Protein AF-0000000074848988 (afdb_homodimer)

pLDDT: mean 80.76, std 18.88, range [20.11, 97.19]

Nearest PDB structures (foldseek):
  1tn3-assembly1_A  TM=9.111E-01  e=1.109E-07  Homo sapiens
  1htn-assembly1_A  TM=7.127E-01  e=1.887E-07  Homo sapiens
  6m5m-assembly1_A  TM=8.009E-01  e=6.524E-04  Saxidomus purpurata
  3vpp-assembly1_A  TM=7.244E-01  e=3.835E-03  Homo sapiens
  3vpp-assembly2_B  TM=8.157E-01  e=9.299E-03  Homo sapiens

Sequence (302 aa):
MTSLNLRLDAFDNTLFYSTVMENRTKYMVSRPFLLNTAIAESLCQLYGGYLVEINDGHEYTVVKRVLEGAKANDDVLVGVTDEFQEGVWRYREHKTQTVTFLLWDNSKPEPDGGAAENCATLGADVGWKLQDRKCYDNTAHVRFMCEVENAMTSLNLRLDAFDNTLFYSTVMENRTKYMVSRPFLLNTAIAESLCQLYGGYLVEINDGHEYTVVKRVLEGAKANDDVLVGVTDEFQEGVWRYREHKTQTVTFLLWDNSKPEPDGGAAENCATLGADVGWKLQDRKCYDNTAHVRFMCEVENA

Secondary structure (DSSP, 8-state):
--SHHHHTTTS-HHHHEEEEEETTEEEEEE------HHHHHHHHHHTT-EE----SHHHHHHHHHHHHHTT--S-EEEEEE-SSSTT--EESSSTTSBP----B-SSS-SS-SGGG--EEEEEGGGTTEEEEEPPP-TT---EEEEEEET-/--SHHHHHHHS-HHHHEEEEEETTEEEEEE------HHHHHHHHHHTT-EE----SHHHHHHHHHHHHHTT--S-EEEEEE-SSSTT--EESSSTTSBP----B-SSS-SS-SGGG--EEEEEGGGTTEEEEEPPP-TT---EEEEEEET-

InterPro domains:
  IPR001304 C-type lectin-like [PF00059] (36-140)
  IPR001304 C-type lectin-like [PS50041] (40-129)
  IPR001304 C-type lectin-like [SM00034] (15-147)
  IPR016186 C-type lectin-like/link domain superfamily [G3DSA:3.10.100.10] (18-149)
  IPR016187 C-type lectin fold [SSF56436] (34-147)

Radius of gyration: 21.22 Å; Cα contacts (8 Å, |Δi|>4): 615; chains: 2; bounding box: 33×60×49 Å

Foldseek 3Di:
DPVVVCLVVLLVLVVFWDWDDDPNDIDTDGDPPQPFPVNLQSVLVSVQWGFDAQQDPVSVVVVLVVCVVVVPQAWAWGQWWCQVPWPFIAGNVRRVDTRDDAFAQPVDDPPDPTNQFTTWTQHNVRSGHIYTGGTGDSVHHHHTDIDHPPD/DPVVVCLVVLLVLVVQWDWDDDPNDIDTDGDPPQPFPVSLQSVLVSVQWGFAAQQDPVSVVVVLVVCVVVVPQAWAWGQWWCQVPWPFIAGNVRRVDTRDDAFAQPVDDPPDPTNQFTTWTQHNVRSGHIYTGGTGDSVHHHHTDIDHPPD

Structure (mmCIF, N/CA/C/O backbone):
data_AF-0000000074848988-model_v1
#
loop_
_entity.id
_entity.type
_entity.pdbx_description
1 polymer 'Uncharacterized protein LOC101853899'
#
loop_
_atom_site.group_PDB
_atom_site.id
_atom_site.type_symbol
_atom_site.label_atom_id
_atom_site.label_alt_id
_atom_site.label_comp_id
_atom_site.label_asym_id
_atom_site.label_entity_id
_atom_site.label_seq_id
_atom_site.pdbx_PDB_ins_code
_atom_site.Cartn_x
_atom_site.Cartn_y
_atom_site.Cartn_z
_atom_site.occupancy
_atom_site.B_iso_or_equiv
_atom_site.auth_seq_id
_atom_site.auth_comp_id
_atom_site.auth_asym_id
_atom_site.auth_atom_id
_atom_site.pdbx_PDB_model_num
ATOM 1 N N . MET A 1 1 ? 9.781 -9.562 24.109 1 20.11 1 MET A N 1
ATOM 2 C CA . MET A 1 1 ? 9.82 -8.117 23.922 1 20.11 1 MET A CA 1
ATOM 3 C C . MET A 1 1 ? 10.609 -7.75 22.672 1 20.11 1 MET A C 1
ATOM 5 O O . MET A 1 1 ? 10.5 -6.633 22.172 1 20.11 1 MET A O 1
ATOM 9 N N . THR A 1 2 ? 11.5 -8.406 22.328 1 22.38 2 THR A N 1
ATOM 10 C CA . THR A 1 2 ? 12.609 -8.25 21.391 1 22.38 2 THR A CA 1
ATOM 11 C C . THR A 1 2 ? 12.141 -8.453 19.953 1 22.38 2 THR A C 1
ATOM 13 O O . THR A 1 2 ? 12.602 -7.77 19.047 1 22.38 2 THR A O 1
ATOM 16 N N . SER A 1 3 ? 11.445 -9.477 19.719 1 22.75 3 SER A N 1
ATOM 17 C CA . SER A 1 3 ? 11.297 -10.031 18.375 1 22.75 3 SER A CA 1
ATOM 18 C C . SER A 1 3 ? 10.32 -9.195 17.547 1 22.75 3 SER A C 1
ATOM 20 O O . SER A 1 3 ? 10.367 -9.227 16.312 1 22.75 3 SER A O 1
ATOM 22 N N . LEU A 1 4 ? 9.289 -8.703 18.156 1 25.7 4 LEU A N 1
ATOM 23 C CA . LEU A 1 4 ? 8.297 -7.891 17.453 1 25.7 4 LEU A CA 1
ATOM 24 C C . LEU A 1 4 ? 8.938 -6.621 16.906 1 25.7 4 LEU A C 1
ATOM 26 O O . LEU A 1 4 ? 8.492 -6.09 15.891 1 25.7 4 LEU A O 1
ATOM 30 N N . ASN A 1 5 ? 9.828 -6.102 17.609 1 29.06 5 ASN A N 1
ATOM 31 C CA . ASN A 1 5 ? 10.703 -4.98 17.281 1 29.06 5 ASN A CA 1
ATOM 32 C C . ASN A 1 5 ? 11.461 -5.234 15.977 1 29.06 5 ASN A C 1
ATOM 34 O O . ASN A 1 5 ? 11.828 -4.289 15.273 1 29.06 5 ASN A O 1
ATOM 38 N N . LEU A 1 6 ? 11.742 -6.379 15.688 1 27.09 6 LEU A N 1
ATOM 39 C CA . LEU A 1 6 ? 12.555 -6.828 14.562 1 27.09 6 LEU A CA 1
ATOM 40 C C . LEU A 1 6 ? 11.773 -6.75 13.258 1 27.09 6 LEU A C 1
ATOM 42 O O . LEU A 1 6 ? 12.32 -6.383 12.219 1 27.09 6 LEU A O 1
ATOM 46 N N . ARG A 1 7 ? 10.469 -7.336 13.32 1 29.91 7 ARG A N 1
ATOM 47 C CA . ARG A 1 7 ? 9.789 -7.625 12.062 1 29.91 7 ARG A CA 1
ATOM 48 C C . ARG A 1 7 ? 9.281 -6.348 11.406 1 29.91 7 ARG A C 1
ATOM 50 O O . ARG A 1 7 ? 9.172 -6.273 10.18 1 29.91 7 ARG A O 1
ATOM 57 N N . LEU A 1 8 ? 8.672 -5.504 12.195 1 31.58 8 LEU A N 1
ATOM 58 C CA . LEU A 1 8 ? 8.531 -4.168 11.633 1 31.58 8 LEU A CA 1
ATOM 59 C C . LEU A 1 8 ? 9.867 -3.645 11.117 1 31.58 8 LEU A C 1
ATOM 61 O O . LEU A 1 8 ? 9.914 -2.914 10.125 1 31.58 8 LEU A O 1
ATOM 65 N N . ASP A 1 9 ? 10.812 -4.059 11.766 1 31.56 9 ASP A N 1
ATOM 66 C CA . ASP A 1 9 ? 12.172 -3.881 11.266 1 31.56 9 ASP A CA 1
ATOM 67 C C . ASP A 1 9 ? 12.352 -4.566 9.906 1 31.56 9 ASP A C 1
ATOM 69 O O . ASP A 1 9 ? 13.117 -4.094 9.062 1 31.56 9 ASP A O 1
ATOM 73 N N . ALA A 1 10 ? 11.758 -5.789 9.922 1 31.16 10 ALA A N 1
ATOM 74 C CA . ALA A 1 10 ? 11.938 -6.527 8.672 1 31.16 10 ALA A CA 1
ATOM 75 C C . ALA A 1 10 ? 11.203 -5.84 7.523 1 31.16 10 ALA A C 1
ATOM 77 O O . ALA A 1 10 ? 11.406 -6.188 6.355 1 31.16 10 ALA A O 1
ATOM 78 N N . PHE A 1 11 ? 9.852 -5.406 7.758 1 33.62 11 PHE A N 1
ATOM 79 C CA . PHE A 1 11 ? 9.484 -4.457 6.711 1 33.62 11 PHE A CA 1
ATOM 80 C C . PHE A 1 11 ? 10.602 -3.441 6.492 1 33.62 11 PHE A C 1
ATOM 82 O O . PHE A 1 11 ? 10.844 -2.582 7.34 1 33.62 11 PHE A O 1
ATOM 89 N N . ASP A 1 12 ? 11.555 -3.934 6.289 1 35.88 12 ASP A N 1
ATOM 90 C CA . ASP A 1 12 ? 12.641 -3.035 5.918 1 35.88 12 ASP A CA 1
ATOM 91 C C . ASP A 1 12 ? 12.109 -1.689 5.438 1 35.88 12 ASP A C 1
ATOM 93 O O . ASP A 1 12 ? 11.438 -1.613 4.406 1 35.88 12 ASP A O 1
ATOM 97 N N . ASN A 1 13 ? 11.648 -0.73 6.465 1 44.22 13 ASN A N 1
ATOM 98 C CA . ASN A 1 13 ? 11.32 0.691 6.492 1 44.22 13 ASN A CA 1
ATOM 99 C C . ASN A 1 13 ? 11.648 1.369 5.164 1 44.22 13 ASN A C 1
ATOM 101 O O . ASN A 1 13 ? 10.938 2.277 4.734 1 44.22 13 ASN A O 1
ATOM 105 N N . THR A 1 14 ? 12.602 0.61 4.617 1 49.59 14 THR A N 1
ATOM 106 C CA . THR A 1 14 ? 13.156 1.305 3.461 1 49.59 14 THR A CA 1
ATOM 107 C C . THR A 1 14 ? 12.273 1.096 2.232 1 49.59 14 THR A C 1
ATOM 109 O O . THR A 1 14 ? 12.25 1.94 1.334 1 49.59 14 THR A O 1
ATOM 112 N N . LEU A 1 15 ? 11.516 -0.05 2.48 1 51.19 15 LEU A N 1
ATOM 113 C CA . LEU A 1 15 ? 10.812 -0.318 1.231 1 51.19 15 LEU A CA 1
ATOM 114 C C . LEU A 1 15 ? 9.547 0.523 1.131 1 51.19 15 LEU A C 1
ATOM 116 O O . LEU A 1 15 ? 9.148 0.935 0.037 1 51.19 15 LEU A O 1
ATOM 120 N N . PHE A 1 16 ? 9.07 0.792 2.295 1 58.69 16 PHE A N 1
ATOM 121 C CA . PHE A 1 16 ? 7.754 1.411 2.203 1 58.69 16 PHE A CA 1
ATOM 122 C C . PHE A 1 16 ? 7.816 2.881 2.598 1 58.69 16 PHE A C 1
ATOM 124 O O . PHE A 1 16 ? 6.914 3.654 2.275 1 58.69 16 PHE A O 1
ATOM 131 N N . TYR A 1 17 ? 8.859 3.066 3.25 1 65.56 17 TYR A N 1
ATOM 132 C CA . TYR A 1 17 ? 8.992 4.461 3.658 1 65.56 17 TYR A CA 1
ATOM 133 C C . TYR A 1 17 ? 10.453 4.855 3.793 1 65.56 17 TYR A C 1
ATOM 135 O O . TYR A 1 17 ? 11.328 3.996 3.936 1 65.56 17 TYR A O 1
ATOM 143 N N . SER A 1 18 ? 10.734 6.035 3.434 1 71.94 18 SER A N 1
ATOM 144 C CA . SER A 1 18 ? 11.992 6.664 3.824 1 71.94 18 SER A CA 1
ATOM 145 C C . SER A 1 18 ? 11.891 7.305 5.203 1 71.94 18 SER A C 1
ATOM 147 O O . SER A 1 18 ? 10.82 7.77 5.598 1 71.94 18 SER A O 1
ATOM 149 N N . THR A 1 19 ? 12.961 7.129 5.941 1 78.69 19 THR A N 1
ATOM 150 C CA . THR A 1 19 ? 12.914 7.656 7.301 1 78.69 19 THR A CA 1
ATOM 151 C C . THR A 1 19 ? 14.109 8.57 7.566 1 78.69 19 THR A C 1
ATOM 153 O O . THR A 1 19 ? 15.172 8.398 6.969 1 78.69 19 THR A O 1
ATOM 156 N N . VAL A 1 20 ? 13.898 9.625 8.328 1 81.81 20 VAL A N 1
ATOM 157 C CA . VAL A 1 20 ? 14.93 10.508 8.859 1 81.81 20 VAL A CA 1
ATOM 158 C C . VAL A 1 20 ? 14.719 10.719 10.352 1 81.81 20 VAL A C 1
ATOM 160 O O . VAL A 1 20 ? 13.578 10.805 10.82 1 81.81 20 VAL A O 1
ATOM 163 N N . MET A 1 21 ? 15.82 10.57 11.055 1 87.69 21 MET A N 1
ATOM 164 C CA . MET A 1 21 ? 15.789 10.891 12.477 1 87.69 21 MET A CA 1
ATOM 165 C C . MET A 1 21 ? 16.25 12.32 12.727 1 87.69 21 MET A C 1
ATOM 167 O O . MET A 1 21 ? 17.312 12.727 12.227 1 87.69 21 MET A O 1
ATOM 171 N N . GLU A 1 22 ? 15.375 13.062 13.398 1 86.75 22 GLU A N 1
ATOM 172 C CA . GLU A 1 22 ? 15.734 14.414 13.82 1 86.75 22 GLU A CA 1
ATOM 173 C C . GLU A 1 22 ? 15.344 14.656 15.273 1 86.75 22 GLU A C 1
ATOM 175 O O . GLU A 1 22 ? 14.156 14.664 15.609 1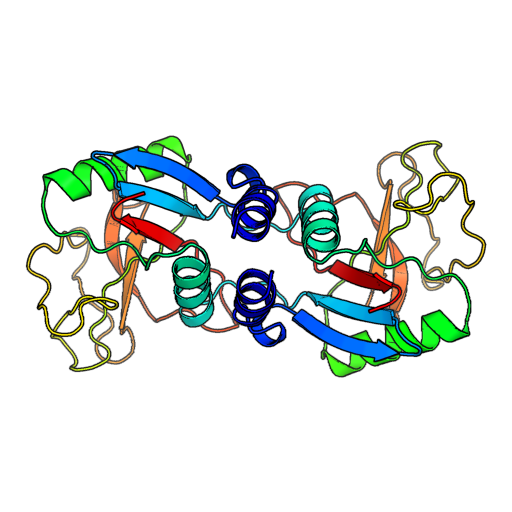 86.75 22 GLU A O 1
ATOM 180 N N . ASN A 1 23 ? 16.312 15 16.172 1 87.94 23 ASN A N 1
ATOM 181 C CA . ASN A 1 23 ? 16.094 15.344 17.562 1 87.94 23 ASN A CA 1
ATOM 182 C C . ASN A 1 23 ? 15.133 14.359 18.234 1 87.94 23 ASN A C 1
ATOM 184 O O . ASN A 1 23 ? 14.125 14.766 18.812 1 87.94 23 ASN A O 1
ATOM 188 N N . ARG A 1 24 ? 15.289 13.047 18.094 1 90.19 24 ARG A N 1
ATOM 189 C CA . ARG A 1 24 ? 14.555 11.953 18.719 1 90.19 24 ARG A CA 1
ATOM 190 C C . ARG A 1 24 ? 13.172 11.797 18.094 1 90.19 24 ARG A C 1
ATOM 192 O O . ARG A 1 24 ? 12.266 11.234 18.719 1 90.19 24 ARG A O 1
ATOM 199 N N . THR A 1 25 ? 12.992 12.484 17.062 1 91.88 25 THR A N 1
ATOM 200 C CA . THR A 1 25 ? 11.766 12.281 16.297 1 91.88 25 THR A CA 1
ATOM 201 C C . THR A 1 25 ? 12.062 11.586 14.969 1 91.88 25 THR A C 1
ATOM 203 O O . THR A 1 25 ? 12.984 11.984 14.25 1 91.88 25 THR A O 1
ATOM 206 N N . LYS A 1 26 ? 11.383 10.492 14.703 1 91.81 26 LYS A N 1
ATOM 207 C CA . LYS A 1 26 ? 11.477 9.766 13.438 1 91.81 26 LYS A CA 1
ATOM 208 C C . LYS A 1 26 ? 10.414 10.242 12.461 1 91.81 26 LYS A C 1
ATOM 210 O O . LYS A 1 26 ? 9.227 10.305 12.797 1 91.81 26 LYS A O 1
ATOM 215 N N . TYR A 1 27 ? 10.867 10.742 11.336 1 91 27 TYR A N 1
ATOM 216 C CA . TYR A 1 27 ? 9.969 11.102 10.25 1 91 27 TYR A CA 1
ATOM 217 C C . TYR A 1 27 ? 9.977 10.039 9.156 1 91 27 TYR A C 1
ATOM 219 O O . TYR A 1 27 ? 11.039 9.609 8.703 1 91 27 TYR A O 1
ATOM 227 N N . MET A 1 28 ? 8.758 9.617 8.758 1 86.38 28 MET A N 1
ATOM 228 C CA . MET A 1 28 ? 8.586 8.586 7.734 1 86.38 28 MET A CA 1
ATOM 229 C C . MET A 1 28 ? 7.711 9.094 6.59 1 86.38 28 MET A C 1
ATOM 231 O O . MET A 1 28 ? 6.656 9.688 6.824 1 86.38 28 MET A O 1
ATOM 235 N N . VAL A 1 29 ? 8.156 8.961 5.41 1 87.06 29 VAL A N 1
ATOM 236 C CA . VAL A 1 29 ? 7.344 9.297 4.246 1 87.06 29 VAL A CA 1
ATOM 237 C C . VAL A 1 29 ? 7.098 8.039 3.412 1 87.06 29 VAL A C 1
ATOM 239 O O . VAL A 1 29 ? 8.031 7.277 3.143 1 87.06 29 VAL A O 1
ATOM 242 N N . SER A 1 30 ? 5.84 7.812 3.141 1 78.44 30 SER A N 1
ATOM 243 C CA . SER A 1 30 ? 5.457 6.629 2.377 1 78.44 30 SER A CA 1
ATOM 244 C C . SER A 1 30 ? 6.02 6.68 0.96 1 78.44 30 SER A C 1
ATOM 246 O O . SER A 1 30 ? 6.09 7.75 0.351 1 78.44 30 SER A O 1
ATOM 248 N N . ARG A 1 31 ? 6.531 5.676 0.563 1 65.62 31 ARG A N 1
ATOM 249 C CA . ARG A 1 31 ? 6.891 5.547 -0.846 1 65.62 31 ARG A CA 1
ATOM 250 C C . ARG A 1 31 ? 5.656 5.281 -1.701 1 65.62 31 ARG A C 1
ATOM 252 O O . ARG A 1 31 ? 4.617 4.863 -1.187 1 65.62 31 ARG A O 1
ATOM 259 N N . PRO A 1 32 ? 5.746 5.957 -2.846 1 56.5 32 PRO A N 1
ATOM 260 C CA . PRO A 1 32 ? 4.594 5.605 -3.678 1 56.5 32 PRO A CA 1
ATOM 261 C C . PRO A 1 32 ? 4.277 4.109 -3.652 1 56.5 32 PRO A C 1
ATOM 263 O O . PRO A 1 32 ? 5.191 3.285 -3.592 1 56.5 32 PRO A O 1
ATOM 266 N N . PHE A 1 33 ? 3.387 3.865 -2.758 1 50.91 33 PHE A N 1
ATOM 267 C CA . PHE A 1 33 ? 3.119 2.443 -2.586 1 50.91 33 PHE A CA 1
ATOM 268 C C . PHE A 1 33 ? 2.734 1.801 -3.912 1 50.91 33 PHE A C 1
ATOM 270 O O . PHE A 1 33 ? 1.639 2.033 -4.426 1 50.91 33 PHE A O 1
ATOM 277 N N . LEU A 1 34 ? 3.74 1.752 -4.738 1 55.41 34 LEU A N 1
ATOM 278 C CA . LEU A 1 34 ? 3.443 0.754 -5.762 1 55.41 34 LEU A CA 1
ATOM 279 C C . LEU A 1 34 ? 3.828 -0.643 -5.285 1 55.41 34 LEU A C 1
ATOM 281 O O . LEU A 1 34 ? 4.953 -0.86 -4.832 1 55.41 34 LEU A O 1
ATOM 285 N N . LEU A 1 35 ? 2.82 -1.332 -4.832 1 64.56 35 LEU A N 1
ATOM 286 C CA . LEU A 1 35 ? 3.066 -2.715 -4.438 1 64.56 35 LEU A CA 1
ATOM 287 C C . LEU A 1 35 ? 3.607 -3.527 -5.609 1 64.56 35 LEU A C 1
ATOM 289 O O . LEU A 1 35 ? 2.855 -3.893 -6.516 1 64.56 35 LEU A O 1
ATOM 293 N N . ASN A 1 36 ? 4.996 -3.574 -5.598 1 73.06 36 ASN A N 1
ATOM 294 C CA . ASN A 1 36 ? 5.574 -4.422 -6.633 1 73.06 36 ASN A CA 1
ATOM 295 C C . ASN A 1 36 ? 5.734 -5.863 -6.152 1 73.06 36 ASN A C 1
ATOM 297 O O . ASN A 1 36 ? 5.32 -6.199 -5.043 1 73.06 36 ASN A O 1
ATOM 301 N N . THR A 1 37 ? 6.266 -6.711 -6.98 1 85.5 37 THR A N 1
ATOM 302 C CA . THR A 1 37 ? 6.34 -8.141 -6.699 1 85.5 37 THR A CA 1
ATOM 303 C C . THR A 1 37 ? 7.195 -8.406 -5.465 1 85.5 37 THR A C 1
ATOM 305 O O . THR A 1 37 ? 6.805 -9.172 -4.586 1 85.5 37 THR A O 1
ATOM 308 N N . ALA A 1 38 ? 8.312 -7.734 -5.363 1 80 38 ALA A N 1
ATOM 309 C CA . ALA A 1 38 ? 9.227 -7.945 -4.246 1 80 38 ALA A CA 1
ATOM 310 C C . ALA A 1 38 ? 8.602 -7.504 -2.93 1 80 38 ALA A C 1
ATOM 312 O O . ALA A 1 38 ? 8.711 -8.195 -1.917 1 80 38 ALA A O 1
ATOM 313 N N . ILE A 1 39 ? 7.934 -6.418 -2.932 1 72 39 ILE A N 1
ATOM 314 C CA . ILE A 1 39 ? 7.285 -5.895 -1.733 1 72 39 ILE A CA 1
ATOM 315 C C . ILE A 1 39 ? 6.137 -6.816 -1.323 1 72 39 ILE A C 1
ATOM 317 O O . ILE A 1 39 ? 5.957 -7.105 -0.138 1 72 39 ILE A O 1
ATOM 321 N N . ALA A 1 40 ? 5.379 -7.223 -2.32 1 83.12 40 ALA A N 1
ATOM 322 C CA . ALA A 1 40 ? 4.281 -8.141 -2.043 1 83.12 40 ALA A CA 1
ATOM 323 C C . ALA A 1 40 ? 4.781 -9.398 -1.339 1 83.12 40 ALA A C 1
ATOM 325 O O . ALA A 1 40 ? 4.184 -9.852 -0.357 1 83.12 40 ALA A O 1
ATOM 326 N N . GLU A 1 41 ? 5.914 -9.914 -1.855 1 85.38 41 GLU A N 1
ATOM 327 C CA . GLU A 1 41 ? 6.508 -11.102 -1.243 1 85.38 41 GLU A CA 1
ATOM 328 C C . GLU A 1 41 ? 6.93 -10.82 0.196 1 85.38 41 GLU A C 1
ATOM 330 O O . GLU A 1 41 ? 6.676 -11.633 1.09 1 85.38 41 GLU A O 1
ATOM 335 N N . SER A 1 42 ? 7.516 -9.742 0.38 1 75.31 42 SER A N 1
ATOM 336 C CA . SER A 1 42 ? 7.996 -9.375 1.706 1 75.31 42 SER A CA 1
ATOM 337 C C . SER A 1 42 ? 6.84 -9.164 2.676 1 75.31 42 SER A C 1
ATOM 339 O O . SER A 1 42 ? 6.938 -9.516 3.854 1 75.31 42 SER A O 1
ATOM 341 N N . LEU A 1 43 ? 5.785 -8.562 2.193 1 72.44 43 LEU A N 1
ATOM 342 C CA . LEU A 1 43 ? 4.629 -8.328 3.051 1 72.44 43 LEU A CA 1
ATOM 343 C C . LEU A 1 43 ? 4.008 -9.648 3.506 1 72.44 43 LEU A C 1
ATOM 345 O O . LEU A 1 43 ? 3.633 -9.789 4.672 1 72.44 43 LEU A O 1
ATOM 349 N N . CYS A 1 44 ? 3.93 -10.594 2.549 1 83.69 44 CYS A N 1
ATOM 350 C CA . CYS A 1 44 ? 3.404 -11.898 2.932 1 83.69 44 CYS A CA 1
ATOM 351 C C . CYS A 1 44 ? 4.293 -12.555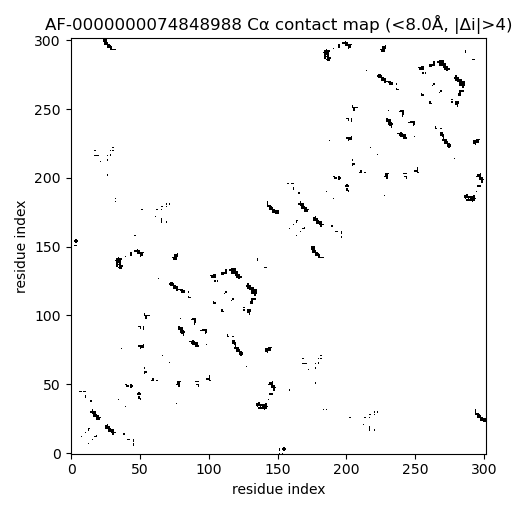 3.98 1 83.69 44 CYS A C 1
ATOM 353 O O . CYS A 1 44 ? 3.795 -13.203 4.906 1 83.69 44 CYS A O 1
ATOM 355 N N . GLN A 1 45 ? 5.59 -12.359 3.871 1 81.31 45 GLN A N 1
ATOM 356 C CA . GLN A 1 45 ? 6.52 -12.906 4.855 1 81.31 45 GLN A CA 1
ATOM 357 C C . GLN A 1 45 ? 6.34 -12.242 6.215 1 81.31 45 GLN A C 1
ATOM 359 O O . GLN A 1 45 ? 6.41 -12.906 7.25 1 81.31 45 GLN A O 1
ATOM 364 N N . LEU A 1 46 ? 6.078 -11.016 6.168 1 67.81 46 LEU A N 1
ATOM 365 C CA . LEU A 1 46 ? 5.844 -10.266 7.398 1 67.81 46 LEU A CA 1
ATOM 366 C C . LEU A 1 46 ? 4.617 -10.797 8.133 1 67.81 46 LEU A C 1
ATOM 368 O O . LEU A 1 46 ? 4.582 -10.797 9.367 1 67.81 46 LEU A O 1
ATOM 372 N N . TYR A 1 47 ? 3.658 -11.266 7.383 1 71.62 47 TYR A N 1
ATOM 373 C CA . TYR A 1 47 ? 2.432 -11.797 7.969 1 71.62 47 TYR A CA 1
ATOM 374 C C . TYR A 1 47 ? 2.607 -13.258 8.375 1 71.62 47 TYR A C 1
ATOM 376 O O . TYR A 1 47 ? 1.66 -13.898 8.836 1 71.62 47 TYR A O 1
ATOM 384 N N . GLY A 1 48 ? 3.854 -13.742 8.156 1 76.88 48 GLY A N 1
ATOM 385 C CA . GLY A 1 48 ? 4.152 -15.102 8.57 1 76.88 48 GLY A CA 1
ATOM 386 C C . GLY A 1 48 ? 3.861 -16.125 7.488 1 76.88 48 GLY A C 1
ATOM 387 O O . GLY A 1 48 ? 3.762 -17.328 7.773 1 76.88 48 GLY A O 1
ATOM 388 N N . GLY A 1 49 ? 3.709 -15.625 6.273 1 90.94 49 GLY A N 1
ATOM 389 C CA . GLY A 1 49 ? 3.4 -16.516 5.164 1 90.94 49 GLY A CA 1
ATOM 390 C C . GLY A 1 49 ? 4.168 -16.188 3.9 1 90.94 49 GLY A C 1
ATOM 391 O O . GLY A 1 49 ? 5.336 -15.789 3.963 1 90.94 49 GLY A O 1
ATOM 392 N N . TYR A 1 50 ? 3.559 -16.484 2.797 1 94.06 50 TYR A N 1
ATOM 393 C CA . TYR A 1 50 ? 4.133 -16.25 1.477 1 94.06 50 TYR A CA 1
ATOM 394 C C . TYR A 1 50 ? 3.041 -16.078 0.427 1 94.06 50 TYR A C 1
ATOM 396 O O . TYR A 1 50 ? 1.862 -16.297 0.71 1 94.06 50 TYR A O 1
ATOM 404 N N . LEU A 1 51 ? 3.457 -15.609 -0.736 1 95.25 51 LEU A N 1
ATOM 405 C CA . LEU A 1 51 ? 2.486 -15.516 -1.822 1 95.25 51 LEU A CA 1
ATOM 406 C C . LEU A 1 51 ? 1.814 -16.859 -2.064 1 95.25 51 LEU A C 1
ATOM 408 O O . LEU A 1 51 ? 2.477 -17.906 -2.053 1 95.25 51 LEU A O 1
ATOM 412 N N . VAL A 1 52 ? 0.552 -16.828 -2.271 1 96.56 52 VAL A N 1
ATOM 413 C CA . VAL A 1 52 ? -0.248 -18.062 -2.314 1 96.56 52 VAL A CA 1
ATOM 414 C C . VAL A 1 52 ? 0.268 -18.969 -3.422 1 96.56 52 VAL A C 1
ATOM 416 O O . VAL A 1 52 ? 0.553 -18.516 -4.531 1 96.56 52 VAL A O 1
ATOM 419 N N . GLU A 1 53 ? 0.505 -20.156 -3.043 1 96.75 53 GLU A N 1
ATOM 420 C CA . GLU A 1 53 ? 0.851 -21.25 -3.957 1 96.75 53 GLU A CA 1
ATOM 421 C C . GLU A 1 53 ? -0.287 -22.25 -4.07 1 96.75 53 GLU A C 1
ATOM 423 O O . GLU A 1 53 ? -0.567 -22.984 -3.119 1 96.75 53 GLU A O 1
ATOM 428 N N . ILE A 1 54 ? -0.907 -22.328 -5.242 1 95.88 54 ILE A N 1
ATOM 429 C CA . ILE A 1 54 ? -2.066 -23.188 -5.441 1 95.88 54 ILE A CA 1
ATOM 430 C C . ILE A 1 54 ? -1.606 -24.578 -5.859 1 95.88 54 ILE A C 1
ATOM 432 O O . ILE A 1 54 ? -1.13 -24.766 -6.98 1 95.88 54 ILE A O 1
ATOM 436 N N . ASN A 1 55 ? -1.895 -25.484 -4.965 1 93.44 55 ASN A N 1
ATOM 437 C CA . ASN A 1 55 ? -1.295 -26.812 -5.137 1 93.44 55 ASN A CA 1
ATOM 438 C C . ASN A 1 55 ? -2.27 -27.781 -5.793 1 93.44 55 ASN A C 1
ATOM 440 O O . ASN A 1 55 ? -1.854 -28.797 -6.359 1 93.44 55 ASN A O 1
ATOM 444 N N . ASP A 1 56 ? -3.545 -27.469 -5.621 1 94.12 56 ASP A N 1
ATOM 445 C CA . ASP A 1 56 ? -4.523 -28.406 -6.172 1 94.12 56 ASP A CA 1
ATOM 446 C C . ASP A 1 56 ? -5.863 -27.719 -6.418 1 94.12 56 ASP A C 1
ATOM 448 O O . ASP A 1 56 ? -5.988 -26.5 -6.211 1 94.12 56 ASP A O 1
ATOM 452 N N . GLY A 1 57 ? -6.781 -28.531 -6.977 1 94.5 57 GLY A N 1
ATOM 453 C CA . GLY A 1 57 ? -8.094 -28 -7.32 1 94.5 57 GLY A CA 1
ATOM 454 C C . GLY A 1 57 ? -8.867 -27.5 -6.113 1 94.5 57 GLY A C 1
ATOM 455 O O . GLY A 1 57 ? -9.594 -26.516 -6.203 1 94.5 57 GLY A O 1
ATOM 456 N N . HIS A 1 58 ? -8.719 -28.188 -5.059 1 93.69 58 HIS A N 1
ATOM 457 C CA . HIS A 1 58 ? -9.383 -27.75 -3.838 1 93.69 58 HIS A CA 1
ATOM 458 C C . HIS A 1 58 ? -8.906 -26.359 -3.41 1 93.69 58 HIS A C 1
ATOM 460 O O . HIS A 1 58 ? -9.711 -25.484 -3.131 1 93.69 58 HIS A O 1
ATOM 466 N N . GLU A 1 59 ? -7.641 -26.219 -3.355 1 93.56 59 GLU A N 1
ATOM 467 C CA . GLU A 1 59 ? -7.09 -24.922 -2.975 1 93.56 59 GLU A CA 1
ATOM 468 C C . GLU A 1 59 ? -7.496 -23.828 -3.965 1 93.56 59 GLU A C 1
ATOM 470 O O . GLU A 1 59 ? -7.762 -22.688 -3.572 1 93.56 59 GLU A O 1
ATOM 475 N N . TYR A 1 60 ? -7.57 -24.234 -5.211 1 95 60 TYR A N 1
ATOM 476 C CA . TYR A 1 60 ? -8.016 -23.281 -6.223 1 95 60 TYR A CA 1
ATOM 477 C C . TYR A 1 60 ? -9.422 -22.781 -5.918 1 95 60 TYR A C 1
ATOM 479 O O . TYR A 1 60 ? -9.703 -21.578 -6.051 1 95 60 TYR A O 1
ATOM 487 N N . THR A 1 61 ? -10.219 -23.656 -5.566 1 93.75 61 THR A N 1
ATOM 488 C CA . THR A 1 61 ? -11.594 -23.297 -5.25 1 93.75 61 THR A CA 1
ATOM 489 C C . THR A 1 61 ? -11.648 -22.359 -4.055 1 93.75 61 THR A C 1
ATOM 491 O O . THR A 1 61 ? -12.43 -21.406 -4.043 1 93.75 61 THR A O 1
ATOM 494 N N . VAL A 1 62 ? -10.828 -22.609 -3.104 1 91.31 62 VAL A N 1
ATOM 495 C CA . VAL A 1 62 ? -10.766 -21.75 -1.928 1 91.31 62 VAL A CA 1
ATOM 496 C C . VAL A 1 62 ? -10.273 -20.359 -2.33 1 91.31 62 VAL A C 1
ATOM 498 O O . VAL A 1 62 ? -10.875 -19.344 -1.947 1 91.31 62 VAL A O 1
ATOM 501 N N . VAL A 1 63 ? -9.211 -20.328 -3.072 1 94.12 63 VAL A N 1
ATOM 502 C CA . VAL A 1 63 ? -8.617 -19.062 -3.523 1 94.12 63 VAL A CA 1
ATOM 503 C C . VAL A 1 63 ? -9.648 -18.25 -4.301 1 94.12 63 VAL A C 1
ATOM 505 O O . VAL A 1 63 ? -9.82 -17.062 -4.051 1 94.12 63 VAL A O 1
ATOM 508 N N . LYS A 1 64 ? -10.328 -18.922 -5.199 1 91.88 64 LYS A N 1
ATOM 509 C CA . LYS A 1 64 ? -11.359 -18.25 -5.992 1 91.88 64 LYS A CA 1
ATOM 510 C C . LYS A 1 64 ? -12.445 -17.656 -5.098 1 91.88 64 LYS A C 1
ATOM 512 O O . LYS A 1 64 ? -12.883 -16.531 -5.305 1 91.88 64 LYS A O 1
ATOM 517 N N . ARG A 1 65 ? -12.852 -18.391 -4.188 1 88.44 65 ARG A N 1
ATOM 518 C CA . ARG A 1 65 ? -13.875 -17.922 -3.266 1 88.44 65 ARG A CA 1
ATOM 519 C C . ARG A 1 65 ? -13.406 -16.688 -2.498 1 88.44 65 ARG A C 1
ATOM 521 O O . ARG A 1 65 ? -14.164 -15.742 -2.312 1 88.44 65 ARG A O 1
ATOM 528 N N . VAL A 1 66 ? -12.18 -16.719 -2.014 1 87 66 VAL A N 1
ATOM 529 C CA . VAL A 1 66 ? -11.625 -15.586 -1.27 1 87 66 VAL A CA 1
ATOM 530 C C . VAL A 1 66 ? -11.594 -14.352 -2.16 1 87 66 VAL A C 1
ATOM 532 O O . VAL A 1 66 ? -11.953 -13.25 -1.723 1 87 66 VAL A O 1
ATOM 535 N N . LEU A 1 67 ? -11.125 -14.531 -3.365 1 89.38 67 LEU A N 1
ATOM 536 C CA . LEU A 1 67 ? -11.008 -13.406 -4.293 1 89.38 67 LEU A CA 1
ATOM 537 C C . LEU A 1 67 ? -12.383 -12.828 -4.621 1 89.38 67 LEU A C 1
ATOM 539 O O . LEU A 1 67 ? -12.547 -11.609 -4.656 1 89.38 67 LEU A O 1
ATOM 543 N N . GLU A 1 68 ? -13.328 -13.719 -4.844 1 85.69 68 GLU A N 1
ATOM 544 C CA . GLU A 1 68 ? -14.688 -13.281 -5.125 1 85.69 68 GLU A CA 1
ATOM 545 C C . GLU A 1 68 ? -15.305 -12.594 -3.91 1 85.69 68 GLU A C 1
ATOM 547 O O . GLU A 1 68 ? -15.984 -11.57 -4.047 1 85.69 68 GLU A O 1
ATOM 552 N N . GLY A 1 69 ? -15.039 -13.117 -2.758 1 80.31 69 GLY A N 1
ATOM 553 C CA . GLY A 1 69 ? -15.516 -12.508 -1.527 1 80.31 69 GLY A CA 1
ATOM 554 C C . GLY A 1 69 ? -14.914 -11.133 -1.271 1 80.31 69 GLY A C 1
ATOM 555 O O . GLY A 1 69 ? -15.586 -10.25 -0.733 1 80.31 69 GLY A O 1
ATOM 556 N N . ALA A 1 70 ? -13.68 -11 -1.624 1 74.62 70 ALA A N 1
ATOM 557 C CA . ALA A 1 70 ? -12.984 -9.727 -1.456 1 74.62 70 ALA A CA 1
ATOM 558 C C . ALA A 1 70 ? -13.383 -8.734 -2.543 1 74.62 70 ALA A C 1
ATOM 560 O O . ALA A 1 70 ? -12.922 -7.59 -2.549 1 74.62 70 ALA A O 1
ATOM 561 N N . LYS A 1 71 ? -14.242 -9.156 -3.455 1 76.31 71 LYS A N 1
ATOM 562 C CA . LYS A 1 71 ? -14.672 -8.336 -4.586 1 76.31 71 LYS A CA 1
ATOM 563 C C . LYS A 1 71 ? -13.477 -7.797 -5.359 1 76.31 71 LYS A C 1
ATOM 565 O O . LYS A 1 71 ? -13.453 -6.625 -5.742 1 76.31 71 LYS A O 1
ATOM 570 N N . ALA A 1 72 ? -12.43 -8.625 -5.469 1 77.81 72 ALA A N 1
ATOM 571 C CA . ALA A 1 72 ? -11.281 -8.242 -6.277 1 77.81 72 ALA A CA 1
ATOM 572 C C . ALA A 1 72 ? -11.656 -8.133 -7.75 1 77.81 72 ALA A C 1
ATOM 574 O O . ALA A 1 72 ? -12.414 -8.953 -8.266 1 77.81 72 ALA A O 1
ATOM 575 N N . ASN A 1 73 ? -11.203 -7.055 -8.352 1 80.81 73 ASN A N 1
ATOM 576 C CA . ASN A 1 73 ? -11.531 -6.84 -9.758 1 80.81 73 ASN A CA 1
ATOM 577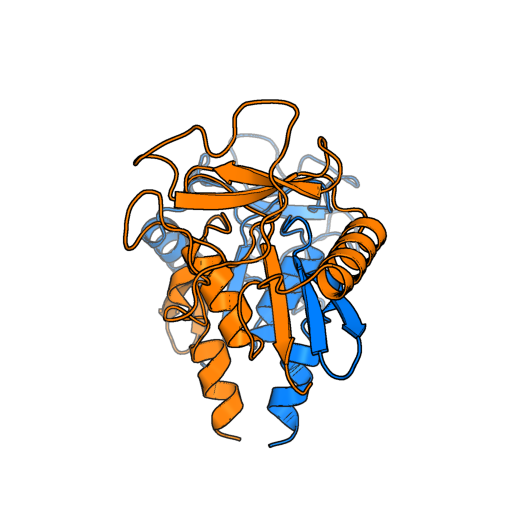 C C . ASN A 1 73 ? -10.281 -6.613 -10.602 1 80.81 73 ASN A C 1
ATOM 579 O O . ASN A 1 73 ? -10.375 -6.281 -11.781 1 80.81 73 ASN A O 1
ATOM 583 N N . ASP A 1 74 ? -9.141 -6.75 -9.898 1 84 74 ASP A N 1
ATOM 584 C CA . ASP A 1 74 ? -7.84 -6.59 -10.547 1 84 74 ASP A CA 1
ATOM 585 C C . ASP A 1 74 ? -7.059 -7.906 -10.547 1 84 74 ASP A C 1
ATOM 587 O O . ASP A 1 74 ? -7.492 -8.891 -9.938 1 84 74 ASP A O 1
ATOM 591 N N . ASP A 1 75 ? -5.934 -7.871 -11.281 1 90.31 75 ASP A N 1
ATOM 592 C CA . ASP A 1 75 ? -5.027 -9.016 -11.258 1 90.31 75 ASP A CA 1
ATOM 593 C C . ASP A 1 75 ? -4.383 -9.172 -9.883 1 90.31 75 ASP A C 1
ATOM 595 O O . ASP A 1 75 ? -4.02 -8.18 -9.25 1 90.31 75 ASP A O 1
ATOM 599 N N . VAL A 1 76 ? -4.363 -10.375 -9.492 1 92.75 76 VAL A N 1
ATOM 600 C CA . VAL A 1 76 ? -3.799 -10.664 -8.172 1 92.75 76 VAL A CA 1
ATOM 601 C C . VAL A 1 76 ? -2.559 -11.539 -8.32 1 92.75 76 VAL A C 1
ATOM 603 O O . VAL A 1 76 ? -2.627 -12.633 -8.891 1 92.75 76 VAL A O 1
ATOM 606 N N . LEU A 1 77 ? -1.512 -11.055 -7.84 1 95 77 LEU A N 1
ATOM 607 C CA . LEU A 1 77 ? -0.229 -11.742 -7.898 1 95 77 LEU A CA 1
ATOM 608 C C . LEU A 1 77 ? -0.236 -12.984 -7.008 1 95 77 LEU A C 1
ATOM 610 O O . LEU A 1 77 ? -0.722 -12.938 -5.875 1 95 77 LEU A O 1
ATOM 614 N N . VAL A 1 78 ? 0.276 -14.102 -7.559 1 97.19 78 VAL A N 1
ATOM 615 C CA . VAL A 1 78 ? 0.398 -15.344 -6.805 1 97.19 78 VAL A CA 1
ATOM 616 C C . VAL A 1 78 ? 1.856 -15.797 -6.789 1 97.19 78 VAL A C 1
ATOM 618 O O . VAL A 1 78 ? 2.713 -15.18 -7.426 1 97.19 78 VAL A O 1
ATOM 621 N N . GLY A 1 79 ? 2.094 -16.891 -6.012 1 96.94 79 GLY A N 1
ATOM 622 C CA . GLY A 1 79 ? 3.461 -17.281 -5.695 1 96.94 79 GLY A CA 1
ATOM 623 C C . GLY A 1 79 ? 4.023 -18.312 -6.652 1 96.94 79 GLY A C 1
ATOM 624 O O . GLY A 1 79 ? 4.52 -19.359 -6.223 1 96.94 79 GLY A O 1
ATOM 625 N N . VAL A 1 80 ? 4.031 -18.062 -7.949 1 96.12 80 VAL A N 1
ATOM 626 C CA . VAL A 1 80 ? 4.699 -18.906 -8.93 1 96.12 80 VAL A CA 1
ATOM 627 C C . VAL A 1 80 ? 5.582 -18.047 -9.836 1 96.12 80 VAL A C 1
ATOM 629 O O . VAL A 1 80 ? 5.309 -16.875 -10.047 1 96.12 80 VAL A O 1
ATOM 632 N N . THR A 1 81 ? 6.688 -18.672 -10.328 1 95.06 81 THR A N 1
ATOM 633 C CA . THR A 1 81 ? 7.633 -17.938 -11.156 1 95.06 81 THR A CA 1
ATOM 634 C C . THR A 1 81 ? 8.453 -18.891 -12.016 1 95.06 81 THR A C 1
ATOM 636 O O . THR A 1 81 ? 8.617 -20.062 -11.664 1 95.06 81 THR A O 1
ATOM 639 N N . ASP A 1 82 ? 8.859 -18.422 -13.094 1 94 82 ASP A N 1
ATOM 640 C CA . ASP A 1 82 ? 9.836 -19.141 -13.898 1 94 82 ASP A CA 1
ATOM 641 C C . ASP A 1 82 ? 11.117 -18.328 -14.078 1 94 82 ASP A C 1
ATOM 643 O O . ASP A 1 82 ? 11.789 -18.438 -15.109 1 94 82 ASP A O 1
ATOM 647 N N . GLU A 1 83 ? 11.305 -17.5 -13.055 1 90.75 83 GLU A N 1
ATOM 648 C CA . GLU A 1 83 ? 12.469 -16.625 -13.078 1 90.75 83 GLU A CA 1
ATOM 649 C C . GLU A 1 83 ? 13.766 -17.422 -13.008 1 90.75 83 GLU A C 1
ATOM 651 O O . GLU A 1 83 ? 14.789 -17.016 -13.555 1 90.75 83 GLU A O 1
ATOM 656 N N . PHE A 1 84 ? 13.773 -18.547 -12.359 1 89.5 84 PHE A N 1
ATOM 657 C CA . PHE A 1 84 ? 14.977 -19.359 -12.148 1 89.5 84 PHE A CA 1
ATOM 658 C C . PHE A 1 84 ? 15.352 -20.109 -13.414 1 89.5 84 PHE A C 1
ATOM 660 O O . PHE A 1 84 ? 16.531 -20.25 -13.734 1 89.5 84 PHE A O 1
ATOM 667 N N . GLN A 1 85 ? 14.43 -20.641 -14.047 1 90.06 85 GLN A N 1
ATOM 668 C CA . GLN A 1 85 ? 14.555 -21.297 -15.344 1 90.06 85 GLN A CA 1
ATOM 669 C C . GLN A 1 85 ? 13.344 -21 -16.234 1 90.06 85 GLN A C 1
ATOM 671 O O . GLN A 1 85 ? 12.234 -21.469 -15.953 1 90.06 85 GLN A O 1
ATOM 676 N N . GLU A 1 86 ? 13.719 -20.312 -17.375 1 92.25 86 GLU A N 1
ATOM 677 C CA . GLU A 1 86 ? 12.625 -19.891 -18.25 1 92.25 86 GLU A CA 1
ATOM 678 C C . GLU A 1 86 ? 11.805 -21.078 -18.719 1 92.25 86 GLU A C 1
ATOM 680 O O . GLU A 1 86 ? 12.367 -22.078 -19.203 1 92.25 86 GLU A O 1
ATOM 685 N N . GLY A 1 87 ? 10.492 -20.938 -18.531 1 91 87 GLY A N 1
ATOM 686 C CA . GLY A 1 87 ? 9.594 -21.984 -18.984 1 91 87 GLY A CA 1
ATOM 687 C C . GLY A 1 87 ? 9.289 -23.016 -17.906 1 91 87 GLY A C 1
ATOM 688 O O . GLY A 1 87 ? 8.336 -23.797 -18.047 1 91 87 GLY A O 1
ATOM 689 N N . VAL A 1 88 ? 10.094 -23.078 -16.922 1 91.94 88 VAL A N 1
ATOM 690 C CA . VAL A 1 88 ? 9.867 -24 -15.82 1 91.94 88 VAL A CA 1
ATOM 691 C C . VAL A 1 88 ? 9.289 -23.25 -14.625 1 91.94 88 VAL A C 1
ATOM 693 O O . VAL A 1 88 ? 10.023 -22.578 -13.891 1 91.94 88 VAL A O 1
ATOM 696 N N . TRP A 1 89 ? 8.078 -23.453 -14.492 1 93.38 89 TRP A N 1
ATOM 697 C CA . TRP A 1 89 ? 7.391 -22.734 -13.422 1 93.38 89 TRP A CA 1
ATOM 698 C C . TRP A 1 89 ? 7.559 -23.453 -12.086 1 93.38 89 TRP A C 1
ATOM 700 O O . TRP A 1 89 ? 7.43 -24.688 -12.016 1 93.38 89 TRP A O 1
ATOM 710 N N . ARG A 1 90 ? 7.938 -22.609 -11.086 1 94.69 90 ARG A N 1
ATOM 711 C CA . ARG A 1 90 ? 8.133 -23.094 -9.719 1 94.69 90 ARG A CA 1
ATOM 712 C C . ARG A 1 90 ? 7.375 -22.219 -8.719 1 94.69 90 ARG A C 1
ATOM 714 O O . ARG A 1 90 ? 7.027 -21.078 -9.023 1 94.69 90 ARG A O 1
ATOM 721 N N . TYR A 1 91 ? 7.145 -22.844 -7.582 1 95.62 91 TYR A N 1
ATOM 722 C CA . TYR A 1 91 ? 6.637 -22.047 -6.473 1 95.62 91 TYR A CA 1
ATOM 723 C C . TYR A 1 91 ? 7.715 -21.109 -5.934 1 95.62 91 TYR A C 1
ATOM 725 O O . TYR A 1 91 ? 8.891 -21.5 -5.848 1 95.62 91 TYR A O 1
ATOM 733 N N . ARG A 1 92 ? 7.34 -19.953 -5.57 1 94 92 ARG A N 1
ATOM 734 C CA . ARG A 1 92 ? 8.312 -18.984 -5.094 1 94 92 ARG A CA 1
ATOM 735 C C . ARG A 1 92 ? 8.828 -19.344 -3.707 1 94 92 ARG A C 1
ATOM 737 O O . ARG A 1 92 ? 10.016 -19.203 -3.426 1 94 92 ARG A O 1
ATOM 744 N N . GLU A 1 93 ? 7.887 -19.766 -2.824 1 93.88 93 GLU A N 1
ATOM 745 C CA . GLU A 1 93 ? 8.281 -20.141 -1.472 1 93.88 93 GLU A CA 1
ATOM 746 C C . GLU A 1 93 ? 8.938 -21.516 -1.456 1 93.88 93 GLU A C 1
ATOM 748 O O . GLU A 1 93 ? 10 -21.703 -0.865 1 93.88 93 GLU A O 1
ATOM 753 N N . HIS A 1 94 ? 8.281 -22.422 -2.127 1 93.38 94 HIS A N 1
ATOM 754 C CA . HIS A 1 94 ? 8.812 -23.781 -2.238 1 93.38 94 HIS A CA 1
ATOM 755 C C . HIS A 1 94 ? 9.516 -23.984 -3.574 1 93.38 94 HIS A C 1
ATOM 757 O O . HIS A 1 94 ? 9.078 -24.797 -4.391 1 93.38 94 HIS A O 1
ATOM 763 N N . LYS A 1 95 ? 10.641 -23.422 -3.65 1 88.81 95 LYS A N 1
ATOM 764 C CA . LYS A 1 95 ? 11.367 -23.266 -4.91 1 88.81 95 LYS A CA 1
ATOM 765 C C . LYS A 1 95 ? 11.773 -24.625 -5.473 1 88.81 95 LYS A C 1
ATOM 767 O O . LYS A 1 95 ? 12 -24.766 -6.68 1 88.81 95 LYS A O 1
ATOM 772 N N . THR A 1 96 ? 11.891 -25.578 -4.676 1 89.38 96 THR A N 1
ATOM 773 C CA . THR A 1 96 ? 12.344 -26.891 -5.117 1 89.38 96 THR A CA 1
ATOM 774 C C . THR A 1 96 ? 11.203 -27.672 -5.75 1 89.38 96 THR A C 1
ATOM 776 O O . THR A 1 96 ? 11.43 -28.688 -6.41 1 89.38 96 THR A O 1
ATOM 779 N N . GLN A 1 97 ? 9.992 -27.141 -5.566 1 86.69 97 GLN A N 1
ATOM 780 C CA . GLN A 1 97 ? 8.836 -27.844 -6.102 1 86.69 97 GLN A CA 1
ATOM 781 C C . GLN A 1 97 ? 8.391 -27.25 -7.434 1 86.69 97 GLN A C 1
ATOM 783 O O . GLN A 1 97 ? 8.273 -26.031 -7.562 1 86.69 97 GLN A O 1
ATOM 788 N N . THR A 1 98 ? 8.312 -28.156 -8.398 1 84.31 98 THR A N 1
ATOM 789 C CA . THR A 1 98 ? 7.707 -27.719 -9.648 1 84.31 98 THR A CA 1
ATOM 790 C C . THR A 1 98 ? 6.191 -27.609 -9.508 1 84.31 98 THR A C 1
ATOM 792 O O . THR A 1 98 ? 5.566 -28.438 -8.844 1 84.31 98 THR A O 1
ATOM 795 N N . VAL A 1 99 ? 5.754 -26.594 -10.117 1 87.06 99 VAL A N 1
ATOM 796 C CA . VAL A 1 99 ? 4.312 -26.375 -10.055 1 87.06 99 VAL A CA 1
ATOM 797 C C . VAL A 1 99 ? 3.588 -27.438 -10.883 1 87.06 99 VAL A C 1
ATOM 799 O O . VAL A 1 99 ? 3.939 -27.672 -12.039 1 87.06 99 VAL A O 1
ATOM 802 N N . THR A 1 100 ? 2.631 -28.094 -10.25 1 84 100 THR A N 1
ATOM 803 C CA . THR A 1 100 ? 1.918 -29.156 -10.945 1 84 100 THR A CA 1
ATOM 804 C C . THR A 1 100 ? 0.489 -28.734 -11.266 1 84 100 THR A C 1
ATOM 806 O O . THR A 1 100 ? -0.183 -29.375 -12.086 1 84 100 THR A O 1
ATOM 809 N N . PHE A 1 101 ? 0.1 -27.906 -10.609 1 87.62 101 PHE A N 1
ATOM 810 C CA . PHE A 1 101 ? -1.26 -27.422 -10.82 1 87.62 101 PHE A CA 1
ATOM 811 C C . PHE A 1 101 ? -1.254 -25.969 -11.281 1 87.62 101 PHE A C 1
ATOM 813 O O . PHE A 1 101 ? -1.076 -25.047 -10.477 1 87.62 101 PHE A O 1
ATOM 820 N N . LEU A 1 102 ? -1.274 -25.734 -12.586 1 87.31 102 LEU A N 1
ATOM 821 C CA . LEU A 1 102 ? -1.385 -24.406 -13.172 1 87.31 102 LEU A CA 1
ATOM 822 C C . LEU A 1 102 ? -2.615 -24.297 -14.07 1 87.31 102 LEU A C 1
ATOM 824 O O . LEU A 1 102 ? -2.727 -25.016 -15.062 1 87.31 102 LEU A O 1
ATOM 828 N N . LEU A 1 103 ? -3.549 -23.469 -13.695 1 92.12 103 LEU A N 1
ATOM 829 C CA . LEU A 1 103 ? -4.73 -23.219 -14.516 1 92.12 103 LEU A CA 1
ATOM 830 C C . LEU A 1 103 ? -4.578 -21.922 -15.305 1 92.12 103 LEU A C 1
ATOM 832 O O . LEU A 1 103 ? -5.086 -20.875 -14.891 1 92.12 103 LEU A O 1
ATOM 836 N N . TRP A 1 104 ? -4.012 -22.109 -16.531 1 94.31 104 TRP A N 1
ATOM 837 C CA . TRP A 1 104 ? -3.734 -20.953 -17.375 1 94.31 104 TRP A CA 1
ATOM 838 C C . TRP A 1 104 ? -5.004 -20.469 -18.062 1 94.31 104 TRP A C 1
ATOM 840 O O . TRP A 1 104 ? -5.902 -21.25 -18.359 1 94.31 104 TRP A O 1
ATOM 850 N N . ASP A 1 105 ? -4.984 -19.109 -18.266 1 92.62 105 ASP A N 1
ATOM 851 C CA . ASP A 1 105 ? -6.016 -18.547 -19.141 1 92.62 105 ASP A CA 1
ATOM 852 C C . ASP A 1 105 ? -5.996 -19.188 -20.516 1 92.62 105 ASP A C 1
ATOM 854 O O . ASP A 1 105 ? -4.941 -19.297 -21.141 1 92.62 105 ASP A O 1
ATOM 858 N N . ASN A 1 106 ? -7.074 -19.641 -20.891 1 88.12 106 ASN A N 1
ATOM 859 C CA . ASN A 1 106 ? -7.141 -20.359 -22.172 1 88.12 106 ASN A CA 1
ATOM 860 C C . ASN A 1 106 ? -7.73 -19.484 -23.266 1 88.12 106 ASN A C 1
ATOM 862 O O . ASN A 1 106 ? -7.977 -19.953 -24.375 1 88.12 106 ASN A O 1
ATOM 866 N N . SER A 1 107 ? -7.965 -18.25 -22.922 1 89.19 107 SER A N 1
ATOM 867 C CA . SER A 1 107 ? -8.492 -17.328 -23.938 1 89.19 107 SER A CA 1
ATOM 868 C C . SER A 1 107 ? -7.387 -16.859 -24.875 1 89.19 107 SER A C 1
ATOM 870 O O . SER A 1 107 ? -7.664 -16.328 -25.953 1 89.19 107 SER A O 1
ATOM 872 N N . LYS A 1 108 ? -6.191 -16.984 -24.516 1 85.38 108 LYS A N 1
ATOM 873 C CA . LYS A 1 108 ? -4.996 -16.703 -25.297 1 85.38 108 LYS A CA 1
ATOM 874 C C . LYS A 1 108 ? -3.852 -17.641 -24.922 1 85.38 108 LYS A C 1
ATOM 876 O O . LYS A 1 108 ? -3.869 -18.25 -23.844 1 85.38 108 LYS A O 1
ATOM 881 N N . PRO A 1 109 ? -2.947 -17.766 -25.828 1 86.25 109 PRO A N 1
ATOM 882 C CA . PRO A 1 109 ? -1.809 -18.609 -25.438 1 86.25 109 PRO A CA 1
ATOM 883 C C . PRO A 1 109 ? -1.115 -18.125 -24.172 1 86.25 109 PRO A C 1
ATOM 885 O O . PRO A 1 109 ? -0.807 -16.938 -24.047 1 86.25 109 PRO A O 1
ATOM 888 N N . GLU A 1 110 ? -0.985 -18.969 -23.25 1 86.94 110 GLU A N 1
ATOM 889 C CA . GLU A 1 110 ? -0.294 -18.703 -22 1 86.94 110 GLU A CA 1
ATOM 890 C C . GLU A 1 110 ? 0.63 -19.859 -21.625 1 86.94 110 GLU A C 1
ATOM 892 O O . GLU A 1 110 ? 0.311 -21.031 -21.875 1 86.94 110 GLU A O 1
ATOM 897 N N . PRO A 1 111 ? 1.729 -19.625 -20.969 1 85.5 111 PRO A N 1
ATOM 898 C CA . PRO A 1 111 ? 2.402 -18.344 -20.812 1 85.5 111 PRO A CA 1
ATOM 899 C C . PRO A 1 111 ? 2.85 -17.734 -22.141 1 85.5 111 PRO A C 1
ATOM 901 O O . PRO A 1 111 ? 3.189 -18.469 -23.062 1 85.5 111 PRO A O 1
ATOM 904 N N . ASP A 1 112 ? 2.742 -16.359 -22.203 1 79.56 112 ASP A N 1
ATOM 905 C CA . ASP A 1 112 ? 2.922 -15.766 -23.516 1 79.56 112 ASP A CA 1
ATOM 906 C C . ASP A 1 112 ? 4.117 -14.812 -23.531 1 79.56 112 ASP A C 1
ATOM 908 O O . ASP A 1 112 ? 4.477 -14.273 -24.578 1 79.56 112 ASP A O 1
ATOM 912 N N . GLY A 1 113 ? 4.797 -14.438 -22.469 1 74.31 113 GLY A N 1
ATOM 913 C CA . GLY A 1 113 ? 5.742 -13.328 -22.453 1 74.31 113 GLY A CA 1
ATOM 914 C C . GLY A 1 113 ? 7.188 -13.781 -22.5 1 74.31 113 GLY A C 1
ATOM 915 O O . GLY A 1 113 ? 8.094 -12.961 -22.656 1 74.31 113 GLY A O 1
ATOM 916 N N . GLY A 1 114 ? 7.363 -15.047 -22.516 1 80.94 114 GLY A N 1
ATOM 917 C CA . GLY A 1 114 ? 8.719 -15.562 -22.562 1 80.94 114 GLY A CA 1
ATOM 918 C C . GLY A 1 114 ? 9.586 -15.078 -21.406 1 80.94 114 GLY A C 1
ATOM 919 O O . GLY A 1 114 ? 9.156 -15.102 -20.25 1 80.94 114 GLY A O 1
ATOM 920 N N . ALA A 1 115 ? 10.844 -14.617 -21.781 1 85.31 115 ALA A N 1
ATOM 921 C CA . ALA A 1 115 ? 11.836 -14.266 -20.781 1 85.31 115 ALA A CA 1
ATOM 922 C C . ALA A 1 115 ? 11.492 -12.93 -20.109 1 85.31 115 ALA A C 1
ATOM 924 O O . ALA A 1 115 ? 12.039 -12.594 -19.062 1 85.31 115 ALA A O 1
ATOM 925 N N . ALA A 1 116 ? 10.562 -12.234 -20.734 1 89.31 116 ALA A N 1
ATOM 926 C CA . ALA A 1 116 ? 10.227 -10.914 -20.203 1 89.31 116 ALA A CA 1
ATOM 927 C C . ALA A 1 116 ? 9.18 -11.023 -19.094 1 89.31 116 ALA A C 1
ATOM 929 O O . ALA A 1 116 ? 9.023 -10.102 -18.297 1 89.31 116 ALA A O 1
ATOM 930 N N . GLU A 1 117 ? 8.469 -12.109 -19.094 1 93.31 117 GLU A N 1
ATOM 931 C CA . GLU A 1 117 ? 7.406 -12.297 -18.109 1 93.31 117 GLU A CA 1
ATOM 932 C C . GLU A 1 117 ? 7.691 -13.5 -17.219 1 93.31 117 GLU A C 1
ATOM 934 O O . GLU A 1 117 ? 7.762 -14.633 -17.688 1 93.31 117 GLU A O 1
ATOM 939 N N . ASN A 1 118 ? 7.926 -13.227 -15.93 1 95 118 ASN A N 1
ATOM 940 C CA . ASN A 1 118 ? 8.336 -14.273 -15.008 1 95 118 ASN A CA 1
ATOM 941 C C . ASN A 1 118 ? 7.41 -14.352 -13.797 1 95 118 ASN A C 1
ATOM 943 O O . ASN A 1 118 ? 7.738 -14.992 -12.797 1 95 118 ASN A O 1
ATOM 947 N N . CYS A 1 119 ? 6.312 -13.633 -13.906 1 95.81 119 CYS A N 1
ATOM 948 C CA . CYS A 1 119 ? 5.32 -13.656 -12.836 1 95.81 119 CYS A CA 1
ATOM 949 C C . CYS A 1 119 ? 3.955 -14.078 -13.375 1 95.81 119 CYS A C 1
ATOM 951 O O . CYS A 1 119 ? 3.732 -14.078 -14.586 1 95.81 119 CYS A O 1
ATOM 953 N N . ALA A 1 120 ? 3.121 -14.531 -12.438 1 95.75 120 ALA A N 1
ATOM 954 C CA . ALA A 1 120 ? 1.765 -14.914 -12.812 1 95.75 120 ALA A CA 1
ATOM 955 C C . ALA A 1 120 ? 0.733 -14.258 -11.898 1 95.75 120 ALA A C 1
ATOM 957 O O . ALA A 1 120 ? 0.982 -14.078 -10.703 1 95.75 120 ALA A O 1
ATOM 958 N N . THR A 1 121 ? -0.359 -13.859 -12.523 1 95.69 121 THR A N 1
ATOM 959 C CA . THR A 1 121 ? -1.47 -13.273 -11.781 1 95.69 121 THR A CA 1
ATOM 960 C C . THR A 1 121 ? -2.773 -14.008 -12.086 1 95.69 121 THR A C 1
ATOM 962 O O . THR A 1 121 ? -2.93 -14.57 -13.172 1 95.69 121 THR A O 1
ATOM 965 N N . LEU A 1 122 ? -3.596 -14.07 -11.094 1 96.5 122 LEU A N 1
ATOM 966 C CA . LEU A 1 122 ? -4.98 -14.469 -11.328 1 96.5 122 LEU A CA 1
ATOM 967 C C . LEU A 1 122 ? -5.809 -13.289 -11.812 1 96.5 122 LEU A C 1
ATOM 969 O O . LEU A 1 122 ? -5.863 -12.25 -11.156 1 96.5 122 LEU A O 1
ATOM 973 N N . GLY A 1 123 ? -6.426 -13.438 -12.984 1 94.75 123 GLY A N 1
ATOM 974 C CA . GLY A 1 123 ? -7.176 -12.336 -13.578 1 94.75 123 GLY A CA 1
ATOM 975 C C . GLY A 1 123 ? -8.664 -12.422 -13.305 1 94.75 123 GLY A C 1
ATOM 976 O O . GLY A 1 123 ? -9.289 -13.461 -13.539 1 94.75 123 GLY A O 1
ATOM 977 N N . ALA A 1 124 ? -9.18 -11.328 -12.844 1 91.06 124 ALA A N 1
ATOM 978 C CA . ALA A 1 124 ? -10.609 -11.281 -12.586 1 91.06 124 ALA A CA 1
ATOM 979 C C . ALA A 1 124 ? -11.406 -11.367 -13.891 1 91.06 124 ALA A C 1
ATOM 981 O O . ALA A 1 124 ? -12.461 -12.008 -13.938 1 91.06 124 ALA A O 1
ATOM 982 N N . ASP A 1 125 ? -10.875 -10.789 -14.922 1 92 125 ASP A N 1
ATOM 983 C CA . ASP A 1 125 ? -11.57 -10.695 -16.203 1 92 125 ASP A CA 1
ATOM 984 C C . ASP A 1 125 ? -11.555 -12.039 -16.938 1 92 125 ASP A C 1
ATOM 986 O O . ASP A 1 125 ? -12.312 -12.234 -17.891 1 92 125 ASP A O 1
ATOM 990 N N . VAL A 1 126 ? -10.789 -12.984 -16.531 1 94.62 126 VAL A N 1
ATOM 991 C CA . VAL A 1 126 ? -10.68 -14.266 -17.219 1 94.62 126 VAL A CA 1
ATOM 992 C C . VAL A 1 126 ? -11.07 -15.398 -16.266 1 94.62 126 VAL A C 1
ATOM 994 O O . VAL A 1 126 ? -10.531 -16.5 -16.344 1 94.62 126 VAL A O 1
ATOM 997 N N . GLY A 1 127 ? -11.852 -15.102 -15.242 1 93.56 127 GLY A N 1
ATOM 998 C CA . GLY A 1 127 ? -12.375 -16.109 -14.344 1 93.56 127 GLY A CA 1
ATOM 999 C C . GLY A 1 127 ? -11.336 -16.641 -13.367 1 93.56 127 GLY A C 1
ATOM 1000 O O . GLY A 1 127 ? -11.312 -17.828 -13.055 1 93.56 127 GLY A O 1
ATOM 1001 N N . TRP A 1 128 ? -10.383 -15.898 -13.039 1 96 128 TRP A N 1
ATOM 1002 C CA . TRP A 1 128 ? -9.344 -16.188 -12.047 1 96 128 TRP A CA 1
ATOM 1003 C C . TRP A 1 128 ? -8.422 -17.297 -12.531 1 96 128 TRP A C 1
ATOM 1005 O O . TRP A 1 128 ? -7.965 -18.125 -11.742 1 96 128 TRP A O 1
ATOM 1015 N N . LYS A 1 129 ? -8.227 -17.312 -13.812 1 95.81 129 LYS A N 1
ATOM 1016 C CA . LYS A 1 129 ? -7.18 -18.156 -14.391 1 95.81 129 LYS A CA 1
ATOM 1017 C C . LYS A 1 129 ? -5.84 -17.422 -14.414 1 95.81 129 LYS A C 1
ATOM 1019 O O . LYS A 1 129 ? -5.793 -16.203 -14.32 1 95.81 129 LYS A O 1
ATOM 1024 N N . LEU A 1 130 ? -4.828 -18.234 -14.508 1 96.25 130 LEU A N 1
ATOM 1025 C CA . LEU A 1 130 ? -3.479 -17.672 -14.422 1 96.25 130 LEU A CA 1
ATOM 1026 C C . LEU A 1 130 ? -3.096 -16.984 -15.727 1 96.25 130 LEU A C 1
ATOM 1028 O O . LEU A 1 130 ? -3.422 -17.469 -16.812 1 96.25 130 LEU A O 1
ATOM 1032 N N . GLN A 1 131 ? -2.465 -15.859 -15.578 1 95 131 GLN A N 1
ATOM 1033 C CA . GLN A 1 131 ? -1.902 -15.133 -16.703 1 95 131 GLN A CA 1
ATOM 1034 C C . GLN A 1 131 ? -0.432 -14.797 -16.469 1 95 131 GLN A C 1
ATOM 1036 O O . GLN A 1 131 ? -0.067 -14.297 -15.406 1 95 131 GLN A O 1
ATOM 1041 N N . ASP A 1 132 ? 0.326 -15.133 -17.516 1 93.25 132 ASP A N 1
ATOM 1042 C CA . ASP A 1 132 ? 1.741 -14.781 -17.516 1 93.25 132 ASP A CA 1
ATOM 1043 C C . ASP A 1 132 ? 1.927 -13.266 -17.609 1 93.25 132 ASP A C 1
ATOM 1045 O O . ASP A 1 132 ? 1.329 -12.617 -18.469 1 93.25 132 ASP A O 1
ATOM 1049 N N . ARG A 1 133 ? 2.646 -12.727 -16.609 1 92.94 133 ARG A N 1
ATOM 1050 C CA . ARG A 1 133 ? 2.846 -11.281 -16.547 1 92.94 133 ARG A CA 1
ATOM 1051 C C . ARG A 1 133 ? 4.297 -10.945 -16.219 1 92.94 133 ARG A C 1
ATOM 1053 O O . ARG A 1 133 ? 5.008 -11.75 -15.625 1 92.94 133 ARG A O 1
ATOM 1060 N N . LYS A 1 134 ? 4.695 -9.797 -16.781 1 92.19 134 LYS A N 1
ATOM 1061 C CA . LYS A 1 134 ? 5.926 -9.234 -16.234 1 92.19 134 LYS A CA 1
ATOM 1062 C C . LYS A 1 134 ? 5.797 -8.992 -14.734 1 92.19 134 LYS A C 1
ATOM 1064 O O . LYS A 1 134 ? 4.746 -8.547 -14.258 1 92.19 134 LYS A O 1
ATOM 1069 N N . CYS A 1 135 ? 6.855 -9.312 -14.078 1 91.06 135 CYS A N 1
ATOM 1070 C CA . CYS A 1 135 ? 6.855 -8.984 -12.656 1 91.06 135 CYS A CA 1
ATOM 1071 C C . CYS A 1 135 ? 6.711 -7.48 -12.453 1 91.06 135 CYS A C 1
ATOM 1073 O O . CYS A 1 135 ? 7.199 -6.688 -13.258 1 91.06 135 CYS A O 1
ATOM 1075 N N . TYR A 1 136 ? 6.012 -7.176 -11.383 1 82.12 136 TYR A N 1
ATOM 1076 C CA . TYR A 1 136 ? 5.719 -5.773 -11.109 1 82.12 136 TYR A CA 1
ATOM 1077 C C . TYR A 1 136 ? 6.914 -5.082 -10.469 1 82.12 136 TYR A C 1
ATOM 1079 O O . TYR A 1 136 ? 7.508 -5.605 -9.523 1 82.12 136 TYR A O 1
ATOM 1087 N N . ASP A 1 137 ? 7.168 -3.994 -11.102 1 75.38 137 ASP A N 1
ATOM 1088 C CA . ASP A 1 137 ? 8.258 -3.186 -10.57 1 75.38 137 ASP A CA 1
ATOM 1089 C C . ASP A 1 137 ? 7.734 -1.917 -9.906 1 75.38 137 ASP A C 1
ATOM 1091 O O . ASP A 1 137 ? 6.559 -1.845 -9.539 1 75.38 137 ASP A O 1
ATOM 1095 N N . ASN A 1 138 ? 8.602 -1.026 -9.672 1 62.03 138 ASN A N 1
ATOM 1096 C CA . ASN A 1 138 ? 8.242 0.164 -8.906 1 62.03 138 ASN A CA 1
ATOM 1097 C C . ASN A 1 138 ? 7.363 1.108 -9.719 1 62.03 138 ASN A C 1
ATOM 1099 O O . ASN A 1 138 ? 7.059 2.219 -9.273 1 62.03 138 ASN A O 1
ATOM 1103 N N . THR A 1 139 ? 6.891 0.619 -10.844 1 61.47 139 THR A N 1
ATOM 1104 C CA . THR A 1 139 ? 6.066 1.482 -11.688 1 61.47 139 THR A CA 1
ATOM 1105 C C . THR A 1 139 ? 4.621 0.993 -11.711 1 61.47 139 THR A C 1
ATOM 1107 O O . THR A 1 139 ? 3.752 1.644 -12.289 1 61.47 139 THR A O 1
ATOM 1110 N N . ALA A 1 140 ? 4.43 -0.127 -11.117 1 63.38 140 ALA A N 1
ATOM 1111 C CA . ALA A 1 140 ? 3.076 -0.672 -11.164 1 63.38 140 ALA A CA 1
ATOM 1112 C C . ALA A 1 140 ? 2.686 -1.288 -9.82 1 63.38 140 ALA A C 1
ATOM 1114 O O . ALA A 1 140 ? 3.533 -1.838 -9.109 1 63.38 140 ALA A O 1
ATOM 1115 N N . HIS A 1 141 ? 1.442 -1.076 -9.57 1 66.38 141 HIS A N 1
ATOM 1116 C CA . HIS A 1 141 ? 0.838 -1.653 -8.375 1 66.38 141 HIS A CA 1
ATOM 1117 C C . HIS A 1 141 ? 0.149 -2.977 -8.688 1 66.38 141 HIS A C 1
ATOM 1119 O O . HIS A 1 141 ? -0.479 -3.119 -9.742 1 66.38 141 HIS A O 1
ATOM 1125 N N . VAL A 1 142 ? 0.495 -3.891 -7.836 1 75.25 142 VAL A N 1
ATOM 1126 C CA . VAL A 1 142 ? -0.21 -5.156 -8.031 1 75.25 142 VAL A CA 1
ATOM 1127 C C . VAL A 1 142 ? -0.914 -5.555 -6.734 1 75.25 142 VAL A C 1
ATOM 1129 O O . VAL A 1 142 ? -0.427 -5.262 -5.641 1 75.25 142 VAL A O 1
ATOM 1132 N N . ARG A 1 143 ? -2.119 -6.039 -6.898 1 82.5 143 ARG A N 1
ATOM 1133 C CA . ARG A 1 143 ? -2.703 -6.785 -5.789 1 82.5 143 ARG A CA 1
ATOM 1134 C C . ARG A 1 143 ? -2.016 -8.133 -5.613 1 82.5 143 ARG A C 1
ATOM 1136 O O . ARG A 1 143 ? -1.41 -8.656 -6.551 1 82.5 143 ARG A O 1
ATOM 1143 N N . PHE A 1 144 ? -2.072 -8.578 -4.379 1 89.81 144 PHE A N 1
ATOM 1144 C CA . PHE A 1 144 ? -1.407 -9.852 -4.121 1 89.81 144 PHE A CA 1
ATOM 1145 C C . PHE A 1 144 ? -2.184 -10.672 -3.094 1 89.81 144 PHE A C 1
ATOM 1147 O O . PHE A 1 144 ? -3.031 -10.133 -2.377 1 89.81 144 PHE A O 1
ATOM 1154 N N . MET A 1 145 ? -1.981 -11.969 -3.117 1 91.94 145 MET A N 1
ATOM 1155 C CA . MET A 1 145 ? -2.602 -12.891 -2.174 1 91.94 145 MET A CA 1
ATOM 1156 C C . MET A 1 145 ? -1.544 -13.68 -1.405 1 91.94 145 MET A C 1
ATOM 1158 O O . MET A 1 145 ? -0.564 -14.141 -1.989 1 91.94 145 MET A O 1
ATOM 1162 N N . CYS A 1 146 ? -1.745 -13.695 -0.092 1 92 146 CYS A N 1
ATOM 1163 C CA . CYS A 1 146 ? -0.858 -14.445 0.793 1 92 146 CYS A CA 1
ATOM 1164 C C . CYS A 1 146 ? -1.559 -15.672 1.354 1 92 146 CYS A C 1
ATOM 1166 O O . CYS A 1 146 ? -2.785 -15.695 1.483 1 92 146 CYS A O 1
ATOM 1168 N N . GLU A 1 147 ? -0.776 -16.703 1.663 1 94.5 147 GLU A N 1
ATOM 1169 C CA . GLU A 1 147 ? -1.229 -17.812 2.498 1 94.5 147 GLU A CA 1
ATOM 1170 C C . GLU A 1 147 ? -0.318 -18 3.707 1 94.5 147 GLU A C 1
ATOM 1172 O O . GLU A 1 147 ? 0.9 -17.844 3.604 1 94.5 147 GLU A O 1
ATOM 1177 N N . VAL A 1 148 ? -0.938 -18.125 4.816 1 91.56 148 VAL A N 1
ATOM 1178 C CA . VAL A 1 148 ? -0.245 -18.391 6.07 1 91.56 148 VAL A CA 1
ATOM 1179 C C . VAL A 1 148 ? -0.672 -19.75 6.617 1 91.56 148 VAL A C 1
ATOM 1181 O O . VAL A 1 148 ? -1.832 -19.938 6.996 1 91.56 148 VAL A O 1
ATOM 1184 N N . GLU A 1 149 ? 0.288 -20.641 6.676 1 90.88 149 GLU A N 1
ATOM 1185 C CA . GLU A 1 149 ? -0.02 -22 7.109 1 90.88 149 GLU A CA 1
ATOM 1186 C C . GLU A 1 149 ? 0.004 -22.109 8.633 1 90.88 149 GLU A C 1
ATOM 1188 O O . GLU A 1 149 ? 0.699 -21.359 9.305 1 90.88 149 GLU A O 1
ATOM 1193 N N . ASN A 1 150 ? -0.761 -23.078 9.125 1 85.06 150 ASN A N 1
ATOM 1194 C CA . ASN A 1 150 ? -0.843 -23.391 10.547 1 85.06 150 ASN A CA 1
ATOM 1195 C C . ASN A 1 150 ? -1.168 -22.141 11.367 1 85.06 150 ASN A C 1
ATOM 1197 O O . ASN A 1 150 ? -0.486 -21.859 12.352 1 85.06 150 ASN A O 1
ATOM 1201 N N . ALA A 1 151 ? -2.104 -21.391 10.812 1 72 151 ALA A N 1
ATOM 1202 C CA . ALA A 1 151 ? -2.527 -20.172 11.492 1 72 151 ALA A CA 1
ATOM 1203 C C . ALA A 1 151 ? -3.59 -20.469 12.539 1 72 151 ALA A C 1
ATOM 1205 O O . ALA A 1 151 ? -4.34 -21.438 12.422 1 72 151 ALA A O 1
ATOM 1206 N N . MET B 1 1 ? 6.363 -11.836 23.953 1 20.77 1 MET B N 1
ATOM 1207 C CA . MET B 1 1 ? 5.859 -12.734 22.922 1 20.77 1 MET B CA 1
ATOM 1208 C C . MET B 1 1 ? 4.512 -12.258 22.391 1 20.77 1 MET B C 1
ATOM 1210 O O . MET B 1 1 ? 4.078 -12.68 21.328 1 20.77 1 MET B O 1
ATOM 1214 N N . THR B 1 2 ? 3.777 -11.68 23.109 1 22.3 2 THR B N 1
ATOM 1215 C CA . THR B 1 2 ? 2.355 -11.352 23.078 1 22.3 2 THR B CA 1
ATOM 1216 C C . THR B 1 2 ? 2.104 -10.133 22.188 1 22.3 2 THR B C 1
ATOM 1218 O O . THR B 1 2 ? 1.088 -10.07 21.5 1 22.3 2 THR B O 1
ATOM 1221 N N . SER B 1 3 ? 2.848 -9.125 22.375 1 22.67 3 SER B N 1
ATOM 1222 C CA . SER B 1 3 ? 2.467 -7.785 21.938 1 22.67 3 SER B CA 1
ATOM 1223 C C . SER B 1 3 ? 2.664 -7.609 20.438 1 22.67 3 SER B C 1
ATOM 1225 O O . SER B 1 3 ? 2.092 -6.699 19.828 1 22.67 3 SER B O 1
ATOM 1227 N N . LEU B 1 4 ? 3.678 -8.219 19.859 1 26.25 4 LEU B N 1
ATOM 1228 C CA . LEU B 1 4 ? 3.912 -8.164 18.422 1 26.25 4 LEU B CA 1
ATOM 1229 C C . LEU B 1 4 ? 2.736 -8.758 17.656 1 26.25 4 LEU B C 1
ATOM 1231 O O . LEU B 1 4 ? 2.459 -8.367 16.516 1 26.25 4 LEU B O 1
ATOM 1235 N N . ASN B 1 5 ? 2.186 -9.75 18.203 1 29.95 5 ASN B N 1
ATOM 1236 C CA . ASN B 1 5 ? 0.973 -10.43 17.75 1 29.95 5 ASN B CA 1
ATOM 1237 C C . ASN B 1 5 ? -0.197 -9.453 17.625 1 29.95 5 ASN B C 1
ATOM 1239 O O . ASN B 1 5 ? -1.109 -9.672 16.828 1 29.95 5 ASN B O 1
ATOM 1243 N N . LEU B 1 6 ? -0.225 -8.492 18.375 1 27.52 6 LEU B N 1
ATOM 1244 C CA . LEU B 1 6 ? -1.31 -7.523 18.5 1 27.52 6 LEU B CA 1
ATOM 1245 C C . LEU B 1 6 ? -1.29 -6.535 17.344 1 27.52 6 LEU B C 1
ATOM 1247 O O . LEU B 1 6 ? -2.344 -6.152 16.828 1 27.52 6 LEU B O 1
ATOM 1251 N N . ARG B 1 7 ? -0.029 -5.945 17.078 1 30.33 7 ARG B N 1
ATOM 1252 C CA . ARG B 1 7 ? 0.015 -4.754 16.25 1 30.33 7 ARG B CA 1
ATOM 1253 C C . ARG B 1 7 ? -0.22 -5.105 14.781 1 30.33 7 ARG B C 1
ATOM 1255 O O . ARG B 1 7 ? -0.738 -4.289 14.016 1 30.33 7 ARG B O 1
ATOM 1262 N N . LEU B 1 8 ? 0.438 -6.121 14.312 1 32.47 8 LEU B N 1
ATOM 1263 C CA . LEU B 1 8 ? -0.062 -6.637 13.039 1 32.47 8 LEU B CA 1
ATOM 1264 C C . LEU B 1 8 ? -1.563 -6.895 13.109 1 32.47 8 LEU B C 1
ATOM 1266 O O . LEU B 1 8 ? -2.273 -6.73 12.117 1 32.47 8 LEU B O 1
ATOM 1270 N N . ASP B 1 9 ? -1.944 -7.207 14.258 1 32.47 9 ASP B N 1
ATOM 1271 C CA . ASP B 1 9 ? -3.367 -7.219 14.586 1 32.47 9 ASP B CA 1
ATOM 1272 C C . ASP B 1 9 ? -3.979 -5.828 14.422 1 32.47 9 ASP B C 1
ATOM 1274 O O . ASP B 1 9 ? -5.148 -5.699 14.055 1 32.47 9 ASP B O 1
ATOM 1278 N N . ALA B 1 10 ? -3.162 -4.918 14.914 1 32.28 10 ALA B N 1
ATOM 1279 C CA . ALA B 1 10 ? -3.699 -3.561 14.852 1 32.28 10 ALA B CA 1
ATOM 1280 C C . ALA B 1 10 ? -3.838 -3.092 13.406 1 32.28 10 ALA B C 1
ATOM 1282 O O . ALA B 1 10 ? -4.477 -2.07 13.141 1 32.28 10 ALA B O 1
ATOM 1283 N N . PHE B 1 11 ? -2.746 -3.332 12.523 1 33.72 11 PHE B N 1
ATOM 1284 C CA . PHE B 1 11 ? -3.201 -3.17 11.148 1 33.72 11 PHE B CA 1
ATOM 1285 C C . PHE B 1 11 ? -4.508 -3.92 10.922 1 33.72 11 PHE B C 1
ATOM 1287 O O . PHE B 1 11 ? -4.527 -5.152 10.906 1 33.72 11 PHE B O 1
ATOM 1294 N N . ASP B 1 12 ? -5.277 -3.545 11.641 1 36.22 12 ASP B N 1
ATOM 1295 C CA . ASP B 1 12 ? -6.602 -4.105 11.391 1 36.22 12 ASP B CA 1
ATOM 1296 C C . ASP B 1 12 ? -6.73 -4.609 9.953 1 36.22 12 ASP B C 1
ATOM 1298 O O . ASP B 1 12 ? -6.688 -3.82 9.008 1 36.22 12 ASP B O 1
ATOM 1302 N N . ASN B 1 13 ? -6.102 -5.926 9.656 1 44.38 13 ASN B N 1
ATOM 1303 C CA . ASN B 1 13 ? -6.133 -6.906 8.57 1 44.38 13 ASN B CA 1
ATOM 1304 C C . ASN B 1 13 ? -7.23 -6.59 7.559 1 44.38 13 ASN B C 1
ATOM 1306 O O . ASN B 1 13 ? -7.055 -6.812 6.359 1 44.38 13 ASN B O 1
ATOM 1310 N N . THR B 1 14 ? -8.164 -5.883 8.266 1 50.41 14 THR B N 1
ATOM 1311 C CA . THR B 1 14 ? -9.359 -5.762 7.445 1 50.41 14 THR B CA 1
ATOM 1312 C C . THR B 1 14 ? -9.211 -4.633 6.43 1 50.41 14 THR B C 1
ATOM 1314 O O . THR B 1 14 ? -9.812 -4.676 5.352 1 50.41 14 THR B O 1
ATOM 1317 N N . LEU B 1 15 ? -8.234 -3.793 6.91 1 51.53 15 LEU B N 1
ATOM 1318 C CA . LEU B 1 15 ? -8.227 -2.641 6.016 1 51.53 15 LEU B CA 1
ATOM 1319 C C . LEU B 1 15 ? -7.375 -2.916 4.781 1 51.53 15 LEU B C 1
ATOM 1321 O O . LEU B 1 15 ? -7.672 -2.416 3.693 1 51.53 15 LEU B O 1
ATOM 1325 N N . PHE B 1 16 ? -6.465 -3.793 5.02 1 58.81 16 PHE B N 1
ATOM 1326 C CA . PHE B 1 16 ? -5.523 -3.898 3.912 1 58.81 16 PHE B CA 1
ATOM 1327 C C . PHE B 1 16 ? -5.691 -5.227 3.184 1 58.81 16 PHE B C 1
ATOM 1329 O O . PHE B 1 16 ? -5.238 -5.383 2.049 1 58.81 16 PHE B O 1
ATOM 1336 N N . TYR B 1 17 ? -6.328 -6 3.926 1 66 17 TYR B N 1
ATOM 1337 C CA . TYR B 1 17 ? -6.531 -7.293 3.283 1 66 17 TYR B CA 1
ATOM 1338 C C . TYR B 1 17 ? -7.801 -7.965 3.791 1 66 17 TYR B C 1
ATOM 1340 O O . TYR B 1 17 ? -8.297 -7.629 4.871 1 66 17 TYR B O 1
ATOM 1348 N N . SER B 1 18 ? -8.453 -8.609 2.945 1 72.06 18 SER B N 1
ATOM 1349 C CA . SER B 1 18 ? -9.469 -9.57 3.342 1 72.06 18 SER B CA 1
ATOM 1350 C C . SER B 1 18 ? -8.859 -10.938 3.641 1 72.06 18 SER B C 1
ATOM 1352 O O . SER B 1 18 ? -7.852 -11.312 3.033 1 72.06 18 SER B O 1
ATOM 1354 N N . THR B 1 19 ? -9.383 -11.531 4.688 1 78.88 19 THR B N 1
ATOM 1355 C CA . THR B 1 19 ? -8.812 -12.812 5.07 1 78.88 19 THR B CA 1
ATOM 1356 C C . THR B 1 19 ? -9.891 -13.883 5.18 1 78.88 19 THR B C 1
ATOM 1358 O O . THR B 1 19 ? -11.055 -13.57 5.465 1 78.88 19 THR B O 1
ATOM 1361 N N . VAL B 1 20 ? -9.562 -15.102 4.812 1 82.19 20 VAL B N 1
ATOM 1362 C CA . VAL B 1 20 ? -10.375 -16.297 5.02 1 82.19 20 VAL B CA 1
ATOM 1363 C C . VAL B 1 20 ? -9.523 -17.406 5.625 1 82.19 20 VAL B C 1
ATOM 1365 O O . VAL B 1 20 ? -8.352 -17.547 5.277 1 82.19 20 VAL B O 1
ATOM 1368 N N . MET B 1 21 ? -10.117 -18 6.66 1 88.19 21 MET B N 1
ATOM 1369 C CA . MET B 1 21 ? -9.477 -19.172 7.234 1 88.19 21 MET B CA 1
ATOM 1370 C C . MET B 1 21 ? -10.055 -20.453 6.641 1 88.19 21 MET B C 1
ATOM 1372 O O . MET B 1 21 ? -11.273 -20.625 6.586 1 88.19 21 MET B O 1
ATOM 1376 N N . GLU B 1 22 ? -9.133 -21.266 6.086 1 87.31 22 GLU B N 1
ATOM 1377 C CA . GLU B 1 22 ? -9.516 -22.578 5.59 1 87.31 22 GLU B CA 1
ATOM 1378 C C . GLU B 1 22 ? -8.539 -23.656 6.066 1 87.31 22 GLU B C 1
ATOM 1380 O O . GLU B 1 22 ? -7.363 -23.641 5.695 1 87.31 22 GLU B O 1
ATOM 1385 N N . ASN B 1 23 ? -9.008 -24.672 6.809 1 88.25 23 ASN B N 1
ATOM 1386 C CA . ASN B 1 23 ? -8.219 -25.812 7.266 1 88.25 23 ASN B CA 1
ATOM 1387 C C . ASN B 1 23 ? -6.883 -25.359 7.848 1 88.25 23 ASN B C 1
ATOM 1389 O O . ASN B 1 23 ? -5.828 -25.844 7.434 1 88.25 23 ASN B O 1
ATOM 1393 N N . ARG B 1 24 ? -6.824 -24.359 8.727 1 90.38 24 ARG B N 1
ATOM 1394 C CA . ARG B 1 24 ? -5.68 -23.844 9.469 1 90.38 24 ARG B CA 1
ATOM 1395 C C . ARG B 1 24 ? -4.754 -23.047 8.562 1 90.38 24 ARG B C 1
ATOM 1397 O O . ARG B 1 24 ? -3.574 -22.859 8.875 1 90.38 24 ARG B O 1
ATOM 1404 N N . THR B 1 25 ? -5.223 -22.812 7.418 1 92.06 25 THR B N 1
ATOM 1405 C CA . THR B 1 25 ? -4.5 -21.906 6.539 1 92.06 25 THR B CA 1
ATOM 1406 C C . THR B 1 25 ? -5.246 -20.578 6.395 1 92.06 25 THR B C 1
ATOM 1408 O O . THR B 1 25 ? -6.453 -20.562 6.152 1 92.06 25 THR B O 1
ATOM 1411 N N . LYS B 1 26 ? -4.578 -19.5 6.672 1 92 26 LYS B N 1
ATOM 1412 C CA . LYS B 1 26 ? -5.109 -18.156 6.48 1 92 26 LYS B CA 1
ATOM 1413 C C . LYS B 1 26 ? -4.766 -17.609 5.094 1 92 26 LYS B C 1
ATOM 1415 O O . LYS B 1 26 ? -3.604 -17.641 4.684 1 92 26 LYS B O 1
ATOM 1420 N N . TYR B 1 27 ? -5.793 -17.312 4.336 1 91.38 27 TYR B N 1
ATOM 1421 C CA . TYR B 1 27 ? -5.617 -16.656 3.041 1 91.38 27 TYR B CA 1
ATOM 1422 C C . TYR B 1 27 ? -5.922 -15.172 3.139 1 91.38 27 TYR B C 1
ATOM 1424 O O . TYR B 1 27 ? -6.965 -14.781 3.668 1 91.38 27 TYR B O 1
ATOM 1432 N N . MET B 1 28 ? -4.984 -14.344 2.615 1 86.56 28 MET B N 1
ATOM 1433 C CA . MET B 1 28 ? -5.113 -12.891 2.646 1 86.56 28 MET B CA 1
ATOM 1434 C C . MET B 1 28 ? -5.016 -12.312 1.241 1 86.56 28 MET B C 1
ATOM 1436 O O . MET B 1 28 ? -4.121 -12.664 0.474 1 86.56 28 MET B O 1
ATOM 1440 N N . VAL B 1 29 ? -5.934 -11.508 0.876 1 87.44 29 VAL B N 1
ATOM 1441 C CA . VAL B 1 29 ? -5.863 -10.797 -0.396 1 87.44 29 VAL B CA 1
ATOM 1442 C C . VAL B 1 29 ? -5.781 -9.289 -0.143 1 87.44 29 VAL B C 1
ATOM 1444 O O . VAL B 1 29 ? -6.543 -8.75 0.659 1 87.44 29 VAL B O 1
ATOM 1447 N N . SER B 1 30 ? -4.785 -8.711 -0.745 1 78.94 30 SER B N 1
ATOM 1448 C CA . SER B 1 30 ? -4.574 -7.277 -0.574 1 78.94 30 SER B CA 1
ATOM 1449 C C . SER B 1 30 ? -5.738 -6.473 -1.145 1 78.94 30 SER B C 1
ATOM 1451 O O . SER B 1 30 ? -6.312 -6.848 -2.172 1 78.94 30 SER B O 1
ATOM 1453 N N . ARG B 1 31 ? -6.16 -5.602 -0.464 1 66.25 31 ARG B N 1
ATOM 1454 C CA . ARG B 1 31 ? -7.113 -4.641 -1.006 1 66.25 31 ARG B CA 1
ATOM 1455 C C . ARG B 1 31 ? -6.414 -3.623 -1.902 1 66.25 31 ARG B C 1
ATOM 1457 O O . ARG B 1 31 ? -5.191 -3.459 -1.832 1 66.25 31 ARG B O 1
ATOM 1464 N N . PRO B 1 32 ? -7.168 -3.35 -2.961 1 56.88 32 PRO B N 1
ATOM 1465 C CA . PRO B 1 32 ? -6.512 -2.312 -3.76 1 56.88 32 PRO B CA 1
ATOM 1466 C C . PRO B 1 32 ? -5.922 -1.193 -2.904 1 56.88 32 PRO B C 1
ATOM 1468 O O . PRO B 1 32 ? -6.508 -0.819 -1.884 1 56.88 32 PRO B O 1
ATOM 1471 N N . PHE B 1 33 ? -4.727 -1.466 -2.58 1 51.03 33 PHE B N 1
ATOM 1472 C CA . PHE B 1 33 ? -4.133 -0.51 -1.652 1 51.03 33 PHE B CA 1
ATOM 1473 C C . PHE B 1 33 ? -4.297 0.916 -2.164 1 51.03 33 PHE B C 1
ATOM 1475 O O . PHE B 1 33 ? -3.672 1.301 -3.154 1 51.03 33 PHE B O 1
ATOM 1482 N N . LEU B 1 34 ? -5.531 1.311 -2.109 1 55.34 34 LEU B N 1
ATOM 1483 C CA . LEU B 1 34 ? -5.551 2.768 -2.16 1 55.34 34 LEU B CA 1
ATOM 1484 C C . LEU B 1 34 ? -5.355 3.361 -0.769 1 55.34 34 LEU B C 1
ATOM 1486 O O . LEU B 1 34 ? -6.047 2.979 0.177 1 55.34 34 LEU B O 1
ATOM 1490 N N . LEU B 1 35 ? -4.141 3.744 -0.518 1 64.5 35 LEU B N 1
ATOM 1491 C CA . LEU B 1 35 ? -3.871 4.414 0.748 1 64.5 35 LEU B CA 1
ATOM 1492 C C . LEU B 1 35 ? -4.723 5.672 0.889 1 64.5 35 LEU B C 1
ATOM 1494 O O . LEU B 1 35 ? -4.434 6.695 0.265 1 64.5 35 LEU B O 1
ATOM 1498 N N . ASN B 1 36 ? -5.891 5.418 1.59 1 73.06 36 ASN B N 1
ATOM 1499 C CA . ASN B 1 36 ? -6.707 6.598 1.849 1 73.06 36 ASN B CA 1
ATOM 1500 C C . ASN B 1 36 ? -6.32 7.27 3.164 1 73.06 36 ASN B C 1
ATOM 1502 O O . ASN B 1 36 ? -5.371 6.848 3.826 1 73.06 36 ASN B O 1
ATOM 1506 N N . THR B 1 37 ? -6.988 8.32 3.516 1 85.5 37 THR B N 1
ATOM 1507 C CA . THR B 1 37 ? -6.629 9.133 4.672 1 85.5 37 THR B CA 1
ATOM 1508 C C . THR B 1 37 ? -6.723 8.32 5.957 1 85.5 37 THR B C 1
ATOM 1510 O O . THR B 1 37 ? -5.812 8.352 6.789 1 85.5 37 THR B O 1
ATOM 1513 N N . ALA B 1 38 ? -7.77 7.547 6.105 1 80.06 38 ALA B N 1
ATOM 1514 C CA . ALA B 1 38 ? -7.98 6.758 7.316 1 80.06 38 ALA B CA 1
ATOM 1515 C C . ALA B 1 38 ? -6.902 5.688 7.469 1 80.06 38 ALA B C 1
ATOM 1517 O O . ALA B 1 38 ? -6.375 5.48 8.57 1 80.06 38 ALA B O 1
ATOM 1518 N N . ILE B 1 39 ? -6.559 5.051 6.422 1 71.81 39 ILE B N 1
ATOM 1519 C CA . ILE B 1 39 ? -5.543 4.004 6.449 1 71.81 39 ILE B CA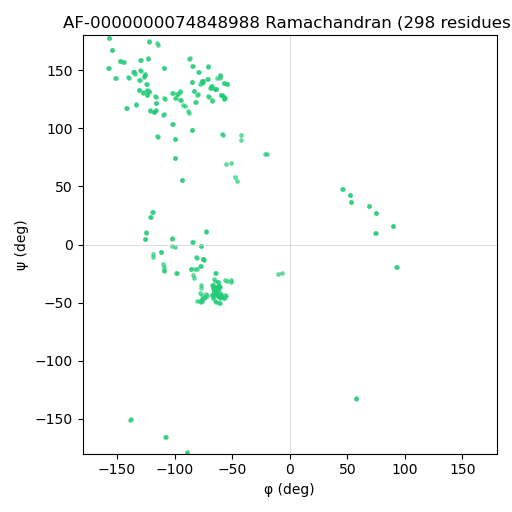 1
ATOM 1520 C C . ILE B 1 39 ? -4.176 4.617 6.75 1 71.81 39 ILE B C 1
ATOM 1522 O O . ILE B 1 39 ? -3.402 4.066 7.535 1 71.81 39 ILE B O 1
ATOM 1526 N N . ALA B 1 40 ? -3.918 5.727 6.094 1 82.88 40 ALA B N 1
ATOM 1527 C CA . ALA B 1 40 ? -2.658 6.422 6.344 1 82.88 40 ALA B CA 1
ATOM 1528 C C . ALA B 1 40 ? -2.496 6.742 7.828 1 82.88 40 ALA B C 1
ATOM 1530 O O . ALA B 1 40 ? -1.428 6.523 8.406 1 82.88 40 ALA B O 1
ATOM 1531 N N . GLU B 1 41 ? -3.6 7.223 8.414 1 85.44 41 GLU B N 1
ATOM 1532 C CA . GLU B 1 41 ? -3.572 7.539 9.844 1 85.44 41 GLU B CA 1
ATOM 1533 C C . GLU B 1 41 ? -3.311 6.293 10.68 1 85.44 41 GLU B C 1
ATOM 1535 O O . GLU B 1 41 ? -2.506 6.32 11.609 1 85.44 41 GLU B O 1
ATOM 1540 N N . SER B 1 42 ? -3.953 5.285 10.344 1 75.25 42 SER B N 1
ATOM 1541 C CA . SER B 1 42 ? -3.811 4.031 11.078 1 75.25 42 SER B CA 1
ATOM 1542 C C . SER B 1 42 ? -2.4 3.465 10.938 1 75.25 42 SER B C 1
ATOM 1544 O O . SER B 1 42 ? -1.853 2.91 11.898 1 75.25 42 SER B O 1
ATOM 1546 N N . LEU B 1 43 ? -1.846 3.572 9.766 1 72.25 43 LEU B N 1
ATOM 1547 C CA . LEU B 1 43 ? -0.497 3.062 9.547 1 72.25 43 LEU B CA 1
ATOM 1548 C C . LEU B 1 43 ? 0.518 3.822 10.391 1 72.25 43 LEU B C 1
ATOM 1550 O O . LEU B 1 43 ? 1.424 3.219 10.969 1 72.25 43 LEU B O 1
ATOM 1554 N N . CYS B 1 44 ? 0.329 5.156 10.438 1 83.62 44 CYS B N 1
ATOM 1555 C CA . CYS B 1 44 ? 1.227 5.941 11.281 1 83.62 44 CYS B CA 1
ATOM 1556 C C . CYS B 1 44 ? 1.101 5.527 12.742 1 83.62 44 CYS B C 1
ATOM 1558 O O . CYS B 1 44 ? 2.098 5.469 13.469 1 83.62 44 CYS B O 1
ATOM 1560 N N . GLN B 1 45 ? -0.102 5.199 13.172 1 81.38 45 GLN B N 1
ATOM 1561 C CA . GLN B 1 45 ? -0.316 4.746 14.539 1 81.38 45 GLN B CA 1
ATOM 1562 C C . GLN B 1 45 ? 0.35 3.393 14.781 1 81.38 45 GLN B C 1
ATOM 1564 O O . GLN B 1 45 ? 0.915 3.156 15.852 1 81.38 45 GLN B O 1
ATOM 1569 N N . LEU B 1 46 ? 0.305 2.598 13.812 1 67.5 46 LEU B N 1
ATOM 1570 C CA . LEU B 1 46 ? 0.938 1.286 13.898 1 67.5 46 LEU B CA 1
ATOM 1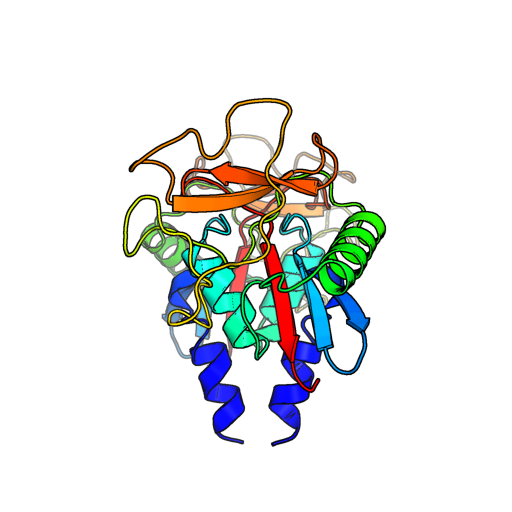571 C C . LEU B 1 46 ? 2.445 1.42 14.086 1 67.5 46 LEU B C 1
ATOM 1573 O O . LEU B 1 46 ? 3.066 0.601 14.766 1 67.5 46 LEU B O 1
ATOM 1577 N N . TYR B 1 47 ? 3.014 2.453 13.523 1 71.25 47 TYR B N 1
ATOM 1578 C CA . TYR B 1 47 ? 4.449 2.691 13.625 1 71.25 47 TYR B CA 1
ATOM 1579 C C . TYR B 1 47 ? 4.789 3.424 14.914 1 71.25 47 TYR B C 1
ATOM 1581 O O . TYR B 1 47 ? 5.953 3.766 15.156 1 71.25 47 TYR B O 1
ATOM 1589 N N . GLY B 1 48 ? 3.715 3.66 15.711 1 76.94 48 GLY B N 1
ATOM 1590 C CA . GLY B 1 48 ? 3.936 4.293 17 1 76.94 48 GLY B CA 1
ATOM 1591 C C . GLY B 1 48 ? 3.881 5.809 16.938 1 76.94 48 GLY B C 1
ATOM 1592 O O . GLY B 1 48 ? 4.352 6.488 17.844 1 76.94 48 GLY B O 1
ATOM 1593 N N . GLY B 1 49 ? 3.316 6.281 15.836 1 90.94 49 GLY B N 1
ATOM 1594 C CA . GLY B 1 49 ? 3.232 7.723 15.648 1 90.94 49 GLY B CA 1
ATOM 1595 C C . GLY B 1 49 ? 1.904 8.172 15.07 1 90.94 49 GLY B C 1
ATOM 1596 O O . GLY B 1 49 ? 0.855 7.617 15.398 1 90.94 49 GLY B O 1
ATOM 1597 N N . TYR B 1 50 ? 1.971 9.25 14.359 1 94.06 50 TYR B N 1
ATOM 1598 C CA . TYR B 1 50 ? 0.804 9.852 13.727 1 94.06 50 TYR B CA 1
ATOM 1599 C C . TYR B 1 50 ? 1.206 10.664 12.5 1 94.06 50 TYR B C 1
ATOM 1601 O O . TYR B 1 50 ? 2.395 10.867 12.242 1 94.06 50 TYR B O 1
ATOM 1609 N N . LEU B 1 51 ? 0.194 11.031 11.711 1 95.25 51 LEU B N 1
ATOM 1610 C CA . LEU B 1 51 ? 0.491 11.891 10.57 1 95.25 51 LEU B CA 1
ATOM 1611 C C . LEU B 1 51 ? 1.227 13.148 11.016 1 95.25 51 LEU B C 1
ATOM 1613 O O . LEU B 1 51 ? 0.875 13.75 12.039 1 95.25 51 LEU B O 1
ATOM 1617 N N . VAL B 1 52 ? 2.203 13.531 10.281 1 96.5 52 VAL B N 1
ATOM 1618 C CA . VAL B 1 52 ? 3.115 14.594 10.695 1 96.5 52 VAL B CA 1
ATOM 1619 C C . VAL B 1 52 ? 2.332 15.883 10.93 1 96.5 52 VAL B C 1
ATOM 1621 O O . VAL B 1 52 ? 1.464 16.25 10.125 1 96.5 52 VAL B O 1
ATOM 1624 N N . GLU B 1 53 ? 2.553 16.438 12.047 1 96.75 53 GLU B N 1
ATOM 1625 C CA . GLU B 1 53 ? 2.045 17.75 12.422 1 96.75 53 GLU B CA 1
ATOM 1626 C C . GLU B 1 53 ? 3.172 18.781 12.492 1 96.75 53 GLU B C 1
ATOM 1628 O O . GLU B 1 53 ? 4.016 18.719 13.391 1 96.75 53 GLU B O 1
ATOM 1633 N N . ILE B 1 54 ? 3.16 19.734 11.57 1 95.81 54 ILE B N 1
ATOM 1634 C CA . ILE B 1 54 ? 4.234 20.719 11.477 1 95.81 54 ILE B CA 1
ATOM 1635 C C . ILE B 1 54 ? 3.93 21.906 12.398 1 95.81 54 ILE B C 1
ATOM 1637 O O . ILE B 1 54 ? 3.031 22.703 12.117 1 95.81 54 ILE B O 1
ATOM 1641 N N . ASN B 1 55 ? 4.777 22 13.391 1 93.38 55 ASN B N 1
ATOM 1642 C CA . ASN B 1 55 ? 4.453 22.938 14.461 1 93.38 55 ASN B CA 1
ATOM 1643 C C . ASN B 1 55 ? 5.18 24.266 14.289 1 93.38 55 ASN B C 1
ATOM 1645 O O . ASN B 1 55 ? 4.762 25.281 14.844 1 93.38 55 ASN B O 1
ATOM 1649 N N . ASP B 1 56 ? 6.297 24.203 13.578 1 94.12 56 ASP B N 1
ATOM 1650 C CA . ASP B 1 56 ? 7.062 25.438 13.422 1 94.12 56 ASP B CA 1
ATOM 1651 C C . ASP B 1 56 ? 7.949 25.391 12.18 1 94.12 56 ASP B C 1
ATOM 1653 O O . ASP B 1 56 ? 7.902 24.422 11.422 1 94.12 56 ASP B O 1
ATOM 1657 N N . GLY B 1 57 ? 8.641 26.531 11.961 1 94.38 57 GLY B N 1
ATOM 1658 C CA . GLY B 1 57 ? 9.484 26.641 10.781 1 94.38 57 GLY B CA 1
ATOM 1659 C C . GLY B 1 57 ? 10.617 25.625 10.766 1 94.38 57 GLY B C 1
ATOM 1660 O O . GLY B 1 57 ? 10.992 25.141 9.695 1 94.38 57 GLY B O 1
ATOM 1661 N N . HIS B 1 58 ? 11.133 25.375 11.898 1 93.44 58 HIS B N 1
ATOM 1662 C CA . HIS B 1 58 ? 12.195 24.391 11.977 1 93.44 58 HIS B CA 1
ATOM 1663 C C . HIS B 1 58 ? 11.703 23.016 11.523 1 93.44 58 HIS B C 1
ATOM 1665 O O . HIS B 1 58 ? 12.344 22.359 10.703 1 93.44 58 HIS B O 1
ATOM 1671 N N . GLU B 1 59 ? 10.625 22.609 12.055 1 93.44 59 GLU B N 1
ATOM 1672 C CA . GLU B 1 59 ? 10.062 21.312 11.672 1 93.44 59 GLU B CA 1
ATOM 1673 C C . GLU B 1 59 ? 9.719 21.297 10.18 1 93.44 59 GLU B C 1
ATOM 1675 O O . GLU B 1 59 ? 9.898 20.266 9.516 1 93.44 59 GLU B O 1
ATOM 1680 N N . TYR B 1 60 ? 9.281 22.438 9.711 1 94.88 60 TYR B N 1
ATOM 1681 C CA . TYR B 1 60 ? 8.984 22.531 8.289 1 94.88 60 TYR B CA 1
ATOM 1682 C C . TYR B 1 60 ? 10.227 22.25 7.453 1 94.88 60 TYR B C 1
ATOM 1684 O O . TYR B 1 60 ? 10.156 21.547 6.441 1 94.88 60 TYR B O 1
ATOM 1692 N N . THR B 1 61 ? 11.258 22.812 7.852 1 93.25 61 THR B N 1
ATOM 1693 C CA . THR B 1 61 ? 12.516 22.625 7.137 1 93.25 61 THR B CA 1
ATOM 1694 C C . THR B 1 61 ? 12.93 21.156 7.156 1 93.25 61 THR B C 1
ATOM 1696 O O . THR B 1 61 ? 13.414 20.625 6.152 1 93.25 61 THR B O 1
ATOM 1699 N N . VAL B 1 62 ? 12.734 20.531 8.258 1 90.69 62 VAL B N 1
ATOM 1700 C CA . VAL B 1 62 ? 13.055 19.109 8.383 1 90.69 62 VAL B CA 1
ATOM 1701 C C . VAL B 1 62 ? 12.164 18.297 7.449 1 90.69 62 VAL B C 1
ATOM 1703 O O . VAL B 1 62 ? 12.648 17.438 6.707 1 90.69 62 VAL B O 1
ATOM 1706 N N . VAL B 1 63 ? 10.891 18.547 7.512 1 93.88 63 VAL B N 1
ATOM 1707 C CA . VAL B 1 63 ? 9.906 17.828 6.699 1 93.88 63 VAL B CA 1
ATOM 1708 C C . VAL B 1 63 ? 10.258 17.984 5.219 1 93.88 63 VAL B C 1
ATOM 1710 O O . VAL B 1 63 ? 10.273 17 4.477 1 93.88 63 VAL B O 1
ATOM 1713 N N . LYS B 1 64 ? 10.555 19.188 4.824 1 91.56 64 LYS B N 1
ATOM 1714 C CA . LYS B 1 64 ? 10.914 19.453 3.434 1 91.56 64 LYS B CA 1
ATOM 1715 C C . LYS B 1 64 ? 12.148 18.656 3.033 1 91.56 64 LYS B C 1
ATOM 1717 O O . LYS B 1 64 ? 12.195 18.078 1.944 1 91.56 64 LYS B O 1
ATOM 1722 N N . ARG B 1 65 ? 13.078 18.641 3.859 1 87.88 65 ARG B N 1
ATOM 1723 C CA . ARG B 1 65 ? 14.305 17.906 3.58 1 87.88 65 ARG B CA 1
ATOM 1724 C C . ARG B 1 65 ? 14.008 16.406 3.414 1 87.88 65 ARG B C 1
ATOM 1726 O O . ARG B 1 65 ? 14.555 15.766 2.52 1 87.88 65 ARG B O 1
ATOM 1733 N N . VAL B 1 66 ? 13.195 15.852 4.293 1 86.25 66 VAL B N 1
ATOM 1734 C CA . VAL B 1 66 ? 12.836 14.438 4.219 1 86.25 66 VAL B CA 1
ATOM 1735 C C . VAL B 1 66 ? 12.133 14.141 2.896 1 86.25 66 VAL B C 1
ATOM 1737 O O . VAL B 1 66 ? 12.43 13.141 2.236 1 86.25 66 VAL B O 1
ATOM 1740 N N . LEU B 1 67 ? 11.211 14.984 2.541 1 88.94 67 LEU B N 1
ATOM 1741 C CA . LEU B 1 67 ? 10.438 14.797 1.316 1 88.94 67 LEU B CA 1
ATOM 1742 C C . LEU B 1 67 ? 11.336 14.875 0.089 1 88.94 67 LEU B C 1
ATOM 1744 O O . LEU B 1 67 ? 11.219 14.062 -0.831 1 88.94 67 LEU B O 1
ATOM 1748 N N . GLU B 1 68 ? 12.227 15.859 0.108 1 85.06 68 GLU B N 1
ATOM 1749 C CA . GLU B 1 68 ? 13.172 16.016 -0.998 1 85.06 68 GLU B CA 1
ATOM 1750 C C . GLU B 1 68 ? 14.133 14.828 -1.064 1 85.06 68 GLU B C 1
ATOM 1752 O O . GLU B 1 68 ? 14.438 14.328 -2.15 1 85.06 68 GLU B O 1
ATOM 1757 N N . GLY B 1 69 ? 14.562 14.375 0.074 1 79.75 69 GLY B N 1
ATOM 1758 C CA . GLY B 1 69 ? 15.43 13.219 0.135 1 79.75 69 GLY B CA 1
ATOM 1759 C C . GLY B 1 69 ? 14.76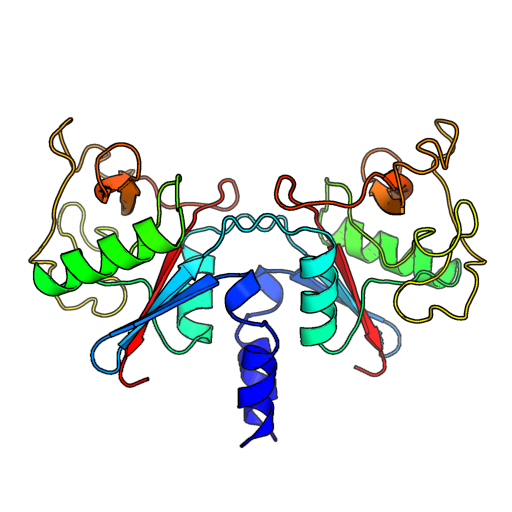6 11.945 -0.357 1 79.75 69 GLY B C 1
ATOM 1760 O O . GLY B 1 69 ? 15.414 11.094 -0.963 1 79.75 69 GLY B O 1
ATOM 1761 N N . ALA B 1 70 ? 13.516 11.828 -0.064 1 74.25 70 ALA B N 1
ATOM 1762 C CA . ALA B 1 70 ? 12.734 10.664 -0.49 1 74.25 70 ALA B CA 1
ATOM 1763 C C . ALA B 1 70 ? 12.359 10.773 -1.966 1 74.25 70 ALA B C 1
ATOM 1765 O O . ALA B 1 70 ? 11.734 9.859 -2.52 1 74.25 70 ALA B O 1
ATOM 1766 N N . LYS B 1 71 ? 12.742 11.852 -2.607 1 76.12 71 LYS B N 1
ATOM 1767 C CA . LYS B 1 71 ? 12.414 12.109 -4.004 1 76.12 71 LYS B CA 1
ATOM 1768 C C . LYS B 1 71 ? 10.906 12 -4.242 1 76.12 71 LYS B C 1
ATOM 1770 O O . LYS B 1 71 ? 10.469 11.422 -5.234 1 76.12 71 LYS B O 1
ATOM 1775 N N . ALA B 1 72 ? 10.133 12.453 -3.234 1 77.62 72 ALA B N 1
ATOM 1776 C CA . ALA B 1 72 ? 8.68 12.492 -3.402 1 77.62 72 ALA B CA 1
ATOM 1777 C C . ALA B 1 72 ? 8.281 13.484 -4.496 1 77.62 72 ALA B C 1
ATOM 1779 O O . ALA B 1 72 ? 8.859 14.57 -4.598 1 77.62 72 ALA B O 1
ATOM 1780 N N . ASN B 1 73 ? 7.395 13.047 -5.344 1 80.5 73 ASN B N 1
ATOM 1781 C CA . ASN B 1 73 ? 6.969 13.898 -6.445 1 80.5 73 ASN B CA 1
ATOM 1782 C C . ASN B 1 73 ? 5.453 14.055 -6.484 1 80.5 73 ASN B C 1
ATOM 1784 O O . ASN B 1 73 ? 4.906 14.625 -7.434 1 80.5 73 ASN B O 1
ATOM 1788 N N . ASP B 1 74 ? 4.82 13.469 -5.453 1 84.25 74 ASP B N 1
ATOM 1789 C CA . ASP B 1 74 ? 3.367 13.531 -5.312 1 84.25 74 ASP B CA 1
ATOM 1790 C C . ASP B 1 74 ? 2.967 14.312 -4.066 1 84.25 74 ASP B C 1
ATOM 1792 O O . ASP B 1 74 ? 3.826 14.727 -3.285 1 84.25 74 ASP B O 1
ATOM 1796 N N . ASP B 1 75 ? 1.638 14.523 -3.955 1 90.31 75 ASP B N 1
ATOM 1797 C CA . ASP B 1 75 ? 1.107 15.133 -2.738 1 90.31 75 ASP B CA 1
ATOM 1798 C C . ASP B 1 75 ? 1.247 14.188 -1.546 1 90.31 75 ASP B C 1
ATOM 1800 O O . ASP B 1 75 ? 1.048 12.984 -1.679 1 90.31 75 ASP B O 1
ATOM 1804 N N . VAL B 1 76 ? 1.661 14.781 -0.505 1 92.62 76 VAL B N 1
ATOM 1805 C CA . VAL B 1 76 ? 1.864 13.984 0.7 1 92.62 76 VAL B CA 1
ATOM 1806 C C . VAL B 1 76 ? 0.912 14.453 1.797 1 92.62 76 VAL B C 1
ATOM 1808 O O . VAL B 1 76 ? 0.925 15.625 2.178 1 92.62 76 VAL B O 1
ATOM 1811 N N . LEU B 1 77 ? 0.152 13.57 2.242 1 95 77 LEU B N 1
ATOM 1812 C CA . LEU B 1 77 ? -0.834 13.844 3.281 1 95 77 LEU B CA 1
ATOM 1813 C C . LEU B 1 77 ? -0.152 14.125 4.617 1 95 77 LEU B C 1
ATOM 1815 O O . LEU B 1 77 ? 0.792 13.43 4.996 1 95 77 LEU B O 1
ATOM 1819 N N . VAL B 1 78 ? -0.622 15.188 5.305 1 97.19 78 VAL B N 1
ATOM 1820 C CA . VAL B 1 78 ? -0.119 15.547 6.629 1 97.19 78 VAL B CA 1
ATOM 1821 C C . VAL B 1 78 ? -1.269 15.555 7.633 1 97.19 78 VAL B C 1
ATOM 1823 O O . VAL B 1 78 ? -2.428 15.359 7.262 1 97.19 78 VAL B O 1
ATOM 1826 N N . GLY B 1 79 ? -0.88 15.758 8.922 1 96.94 79 GLY B N 1
ATOM 1827 C CA . GLY B 1 79 ? -1.824 15.539 10.008 1 96.94 79 GLY B CA 1
ATOM 1828 C C . GLY B 1 79 ? -2.551 16.797 10.43 1 96.94 79 GLY B C 1
ATOM 1829 O O . GLY B 1 79 ? -2.561 17.156 11.609 1 96.94 79 GLY B O 1
ATOM 1830 N N . VAL B 1 80 ? -3.221 17.5 9.516 1 96.12 80 VAL B N 1
ATOM 1831 C CA . VAL B 1 80 ? -4.082 18.641 9.852 1 96.12 80 VAL B CA 1
ATOM 1832 C C . VAL B 1 80 ? -5.445 18.453 9.18 1 96.12 80 VAL B C 1
ATOM 1834 O O . VAL B 1 80 ? -5.555 17.812 8.133 1 96.12 80 VAL B O 1
ATOM 1837 N N . THR B 1 81 ? -6.508 18.984 9.852 1 95.19 81 THR B N 1
ATOM 1838 C CA . THR B 1 81 ? -7.863 18.828 9.336 1 95.19 81 THR B CA 1
ATOM 1839 C C . THR B 1 81 ? -8.773 19.938 9.883 1 95.19 81 THR B C 1
ATOM 1841 O O . THR B 1 81 ? -8.516 20.5 10.945 1 95.19 81 THR B O 1
ATOM 1844 N N . ASP B 1 82 ? -9.734 20.234 9.141 1 94.06 82 ASP B N 1
ATOM 1845 C CA . ASP B 1 82 ? -10.805 21.094 9.633 1 94.06 82 ASP B CA 1
ATOM 1846 C C . ASP B 1 82 ? -12.148 20.375 9.594 1 94.06 82 ASP B C 1
ATOM 1848 O O . ASP B 1 82 ? -13.188 21.016 9.398 1 94.06 82 ASP B O 1
ATOM 1852 N N . GLU B 1 83 ? -11.984 19.062 9.719 1 90.81 83 GLU B N 1
ATOM 1853 C CA . GLU B 1 83 ? -13.172 18.219 9.664 1 90.81 83 GLU B CA 1
ATOM 1854 C C . GLU B 1 83 ? -14.086 18.469 10.859 1 90.81 83 GLU B C 1
ATOM 1856 O O . GLU B 1 83 ? -15.305 18.344 10.758 1 90.81 83 GLU B O 1
ATOM 1861 N N . PHE B 1 84 ? -13.57 18.844 11.984 1 89.62 84 PHE B N 1
ATOM 1862 C CA . PHE B 1 84 ? -14.328 19.016 13.219 1 89.62 84 PHE B CA 1
ATOM 1863 C C . PHE B 1 84 ? -15.102 20.328 13.188 1 89.62 84 PHE B C 1
ATOM 1865 O O . PHE B 1 84 ? -16.234 20.406 13.656 1 89.62 84 PHE B O 1
ATOM 1872 N N . GLN B 1 85 ? -14.508 21.344 12.727 1 90.19 85 GLN B N 1
ATOM 1873 C CA . GLN B 1 85 ? -15.102 22.656 12.492 1 90.19 85 GLN B CA 1
ATOM 1874 C C . GLN B 1 85 ? -14.547 23.281 11.219 1 90.19 85 GLN B C 1
ATOM 1876 O O . GLN B 1 85 ? -13.367 23.641 11.156 1 90.19 85 GLN B O 1
ATOM 1881 N N . GLU B 1 86 ? -15.547 23.469 10.289 1 92.19 86 GLU B N 1
ATOM 1882 C CA . GLU B 1 86 ? -15.117 23.984 8.984 1 92.19 86 GLU B CA 1
ATOM 1883 C C . GLU B 1 86 ? -14.391 25.312 9.125 1 92.19 86 GLU B C 1
ATOM 1885 O O . GLU B 1 86 ? -14.891 26.234 9.797 1 92.19 86 GLU B O 1
ATOM 1890 N N . GLY B 1 87 ? -13.195 25.359 8.523 1 91 87 GLY B N 1
ATOM 1891 C CA . GLY B 1 87 ? -12.43 26.594 8.539 1 91 87 GLY B CA 1
ATOM 1892 C C . GLY B 1 87 ? -11.453 26.672 9.695 1 91 87 GLY B C 1
ATOM 1893 O O . GLY B 1 87 ? -10.547 27.5 9.695 1 91 87 GLY B O 1
ATOM 1894 N N . VAL B 1 88 ? -11.664 25.891 10.688 1 92 88 VAL B N 1
ATOM 1895 C CA . VAL B 1 88 ? -10.758 25.844 11.836 1 92 88 VAL B CA 1
ATOM 1896 C C . VAL B 1 88 ? -9.852 24.625 11.734 1 92 88 VAL B C 1
ATOM 1898 O O . VAL B 1 88 ? -10.273 23.5 12.047 1 92 88 VAL B O 1
ATOM 1901 N N . TRP B 1 89 ? -8.695 24.922 11.375 1 93.5 89 TRP B N 1
ATOM 1902 C CA . TRP B 1 89 ? -7.75 23.828 11.172 1 93.5 89 TRP B CA 1
ATOM 1903 C C . TRP B 1 89 ? -7.117 23.406 12.492 1 93.5 89 TRP B C 1
ATOM 1905 O O . TRP B 1 89 ? -6.727 24.25 13.305 1 93.5 89 TRP B O 1
ATOM 1915 N N . ARG B 1 90 ? -7.137 22.062 12.664 1 94.69 90 ARG B N 1
ATOM 1916 C CA . ARG B 1 90 ? -6.555 21.438 13.852 1 94.69 90 ARG B CA 1
ATOM 1917 C C . ARG B 1 90 ? -5.609 20.312 13.477 1 94.69 90 ARG B C 1
ATOM 1919 O O . ARG B 1 90 ? -5.68 19.766 12.367 1 94.69 90 ARG B O 1
ATOM 1926 N N . TYR B 1 91 ? -4.75 20.031 14.445 1 95.56 91 TYR B N 1
ATOM 1927 C CA . TYR B 1 91 ? -3.949 18.828 14.289 1 95.56 91 TYR B CA 1
ATOM 1928 C C . TYR B 1 91 ? -4.805 17.578 14.484 1 95.56 91 TYR B C 1
ATOM 1930 O O . TYR B 1 91 ? -5.684 17.547 15.344 1 95.56 91 TYR B O 1
ATOM 1938 N N . ARG B 1 92 ? -4.547 16.594 13.727 1 94.06 92 ARG B N 1
ATOM 1939 C CA . ARG B 1 92 ? -5.348 15.375 13.797 1 94.06 92 ARG B CA 1
ATOM 1940 C C . ARG B 1 92 ? -5.055 14.602 15.078 1 94.06 92 ARG B C 1
ATOM 1942 O O . ARG B 1 92 ? -5.965 14.062 15.711 1 94.06 92 ARG B O 1
ATOM 1949 N N . GLU B 1 93 ? -3.748 14.492 15.414 1 93.88 93 GLU B N 1
ATOM 1950 C CA . GLU B 1 93 ? -3.367 13.781 16.625 1 93.88 93 GLU B CA 1
ATOM 1951 C C . GLU B 1 93 ? -3.641 14.617 17.875 1 93.88 93 GLU B C 1
ATOM 1953 O O . GLU B 1 93 ? -4.234 14.133 18.844 1 93.88 93 GLU B O 1
ATOM 1958 N N . HIS B 1 94 ? -3.217 15.852 17.797 1 93.31 94 HIS B N 1
ATOM 1959 C CA . HIS B 1 94 ? -3.449 16.781 18.891 1 93.31 94 HIS B CA 1
ATOM 1960 C C . HIS B 1 94 ? -4.645 17.688 18.609 1 93.31 94 HIS B C 1
ATOM 1962 O O . HIS B 1 94 ? -4.492 18.906 18.484 1 93.31 94 HIS B O 1
ATOM 1968 N N . LYS B 1 95 ? -5.762 17.109 18.719 1 88.81 95 LYS B N 1
ATOM 1969 C CA . LYS B 1 95 ? -7.012 17.688 18.25 1 88.81 95 LYS B CA 1
ATOM 1970 C C . LYS B 1 95 ? -7.355 18.953 19.016 1 88.81 95 LYS B C 1
ATOM 1972 O O . LYS B 1 95 ? -8.102 19.812 18.531 1 88.81 95 LYS B O 1
ATOM 1977 N N . THR B 1 96 ? -6.883 19.094 20.172 1 89.31 96 THR B N 1
ATOM 1978 C CA . THR B 1 96 ? -7.219 20.234 21 1 89.31 96 THR B CA 1
ATOM 1979 C C . THR B 1 96 ? -6.383 21.453 20.625 1 89.31 96 THR B C 1
ATOM 1981 O O . THR B 1 96 ? -6.688 22.578 21.031 1 89.31 96 THR B O 1
ATOM 1984 N N . GLN B 1 97 ? -5.371 21.203 19.797 1 86.88 97 GLN B N 1
ATOM 1985 C CA . GLN B 1 97 ? -4.488 22.297 19.422 1 86.88 97 GLN B CA 1
ATOM 1986 C C . GLN B 1 97 ? -4.859 22.859 18.047 1 86.88 97 GLN B C 1
ATOM 1988 O O . GLN B 1 97 ? -5.066 22.094 17.109 1 86.88 97 GLN B O 1
ATOM 1993 N N . THR B 1 98 ? -5.059 24.156 18.062 1 84.88 98 THR B N 1
ATOM 1994 C CA . THR B 1 98 ? -5.223 24.812 16.766 1 84.88 98 THR B CA 1
ATOM 1995 C C . THR B 1 98 ? -3.877 24.953 16.062 1 84.88 98 THR B C 1
ATOM 1997 O O . THR B 1 98 ? -2.859 25.234 16.703 1 84.88 98 THR B O 1
ATOM 2000 N N . VAL B 1 99 ? -3.994 24.719 14.828 1 86.94 99 VAL B N 1
ATOM 2001 C CA . VAL B 1 99 ? -2.771 24.797 14.039 1 86.94 99 VAL B CA 1
ATOM 2002 C C . VAL B 1 99 ? -2.334 26.266 13.922 1 86.94 99 VAL B C 1
ATOM 2004 O O . VAL B 1 99 ? -3.141 27.125 13.578 1 86.94 99 VAL B O 1
ATOM 2007 N N . THR B 1 100 ? -1.089 26.5 14.273 1 83.75 100 THR B N 1
ATOM 2008 C CA . THR B 1 100 ? -0.598 27.875 14.242 1 83.75 100 THR B CA 1
ATOM 2009 C C . THR B 1 100 ? 0.39 28.078 13.102 1 83.75 100 THR B C 1
ATOM 2011 O O . THR B 1 100 ? 0.695 29.219 12.727 1 83.75 100 THR B O 1
ATOM 2014 N N . PHE B 1 101 ? 0.884 27.125 12.742 1 87.56 101 PHE B N 1
ATOM 2015 C CA . PHE B 1 101 ? 1.854 27.188 11.656 1 87.56 101 PHE B CA 1
ATOM 2016 C C . PHE B 1 101 ? 1.336 26.469 10.422 1 87.56 101 PHE B C 1
ATOM 2018 O O . PHE B 1 101 ? 1.395 25.234 10.344 1 87.56 101 PHE B O 1
ATOM 2025 N N . LEU B 1 102 ? 0.688 27.172 9.523 1 87.19 102 LEU B N 1
ATOM 2026 C CA . LEU B 1 102 ? 0.236 26.641 8.242 1 87.19 102 LEU B CA 1
ATOM 2027 C C . LEU B 1 102 ? 0.844 27.422 7.082 1 87.19 102 LEU B C 1
ATOM 2029 O O . LEU B 1 102 ? 0.614 28.625 6.953 1 87.19 102 LEU B O 1
ATOM 2033 N N . LEU B 1 103 ? 1.648 26.781 6.277 1 92.06 103 LEU B N 1
ATOM 2034 C CA . LEU B 1 103 ? 2.213 27.391 5.082 1 92.06 103 LEU B CA 1
ATOM 2035 C C . LEU B 1 103 ? 1.444 26.969 3.836 1 92.06 103 LEU B C 1
ATOM 2037 O O . LEU B 1 103 ? 1.863 26.047 3.129 1 92.06 103 LEU B O 1
ATOM 2041 N N . TRP B 1 104 ? 0.42 27.812 3.533 1 94.38 104 TRP B N 1
ATOM 2042 C CA . TRP B 1 104 ? -0.452 27.484 2.41 1 94.38 104 TRP B CA 1
ATOM 2043 C C . TRP B 1 104 ? 0.203 27.859 1.086 1 94.38 104 TRP B C 1
ATOM 2045 O O . TRP B 1 104 ? 0.995 28.797 1.021 1 94.38 104 TRP B O 1
ATOM 2055 N N . ASP B 1 105 ? -0.184 27.016 0.071 1 92.62 105 ASP B N 1
ATOM 2056 C CA . ASP B 1 105 ? 0.164 27.406 -1.295 1 92.62 105 ASP B CA 1
ATOM 2057 C C . ASP B 1 105 ? -0.376 28.781 -1.635 1 92.62 105 ASP B C 1
ATOM 2059 O O . ASP B 1 105 ? -1.554 29.078 -1.408 1 92.62 105 ASP B O 1
ATOM 2063 N N . ASN B 1 106 ? 0.452 29.594 -2.062 1 88 106 ASN B N 1
ATOM 2064 C CA . ASN B 1 106 ? 0.045 30.969 -2.338 1 88 106 ASN B CA 1
ATOM 2065 C C . ASN B 1 106 ? -0.148 31.203 -3.832 1 88 106 ASN B C 1
ATOM 2067 O O . ASN B 1 106 ? -0.367 32.344 -4.262 1 88 106 ASN B O 1
ATOM 2071 N N . SER B 1 107 ? -0.018 30.172 -4.566 1 89.25 107 SER B N 1
ATOM 2072 C CA . SER B 1 107 ? -0.232 30.297 -6.004 1 89.25 107 SER B CA 1
ATOM 2073 C C . SER B 1 107 ? -1.719 30.359 -6.34 1 89.25 107 SER B C 1
ATOM 2075 O O . SER B 1 107 ? -2.098 30.781 -7.438 1 89.25 107 SER B O 1
ATOM 2077 N N . LYS B 1 108 ? -2.527 29.938 -5.457 1 85.12 108 LYS B N 1
ATOM 2078 C CA . LYS B 1 108 ? -3.982 30.016 -5.531 1 85.12 108 LYS B CA 1
ATOM 2079 C C . LYS B 1 108 ? -4.594 30.203 -4.148 1 85.12 108 LYS B C 1
ATOM 2081 O O . LYS B 1 108 ? -3.949 29.922 -3.135 1 85.12 108 LYS B O 1
ATOM 2086 N N . PRO B 1 109 ? -5.789 30.719 -4.16 1 86.5 109 PRO B N 1
ATOM 2087 C CA . PRO B 1 109 ? -6.414 30.844 -2.84 1 86.5 109 PRO B CA 1
ATOM 2088 C C . PRO B 1 109 ? -6.512 29.5 -2.111 1 86.5 109 PRO B C 1
ATOM 2090 O O . PRO B 1 109 ? -6.984 28.516 -2.686 1 86.5 109 PRO B O 1
ATOM 2093 N N . GLU B 1 110 ? -6.004 29.453 -0.967 1 87.38 110 GLU B N 1
ATOM 2094 C CA . GLU B 1 110 ? -6.051 28.281 -0.092 1 87.38 110 GLU B CA 1
ATOM 2095 C C . GLU B 1 110 ? -6.422 28.688 1.335 1 87.38 110 GLU B C 1
ATOM 2097 O O . GLU B 1 110 ? -6.031 29.75 1.812 1 87.38 110 GLU B O 1
ATOM 2102 N N . PRO B 1 111 ? -7.121 27.875 2.078 1 85.38 111 PRO B N 1
ATOM 2103 C CA . PRO B 1 111 ? -7.883 26.703 1.63 1 85.38 111 PRO B CA 1
ATOM 2104 C C . PRO B 1 111 ? -9.031 27.078 0.691 1 85.38 111 PRO B C 1
ATOM 2106 O O . PRO B 1 111 ? -9.609 28.156 0.816 1 85.38 111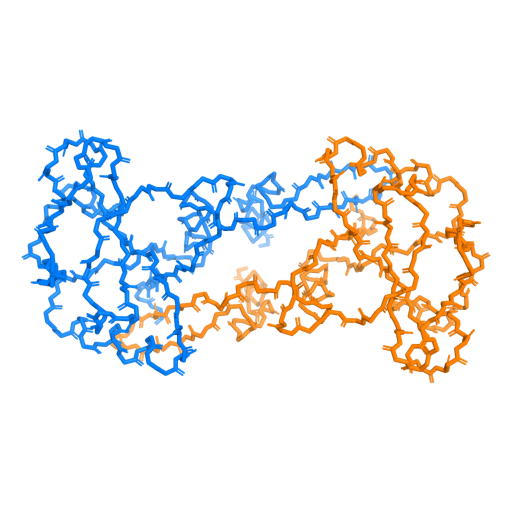 PRO B O 1
ATOM 2109 N N . ASP B 1 112 ? -9.266 26.188 -0.325 1 79.12 112 ASP B N 1
ATOM 2110 C CA . ASP B 1 112 ? -10.18 26.609 -1.381 1 79.12 112 ASP B CA 1
ATOM 2111 C C . ASP B 1 112 ? -11.398 25.688 -1.452 1 79.12 112 ASP B C 1
ATOM 2113 O O . ASP B 1 112 ? -12.344 25.953 -2.199 1 79.12 112 ASP B O 1
ATOM 2117 N N . GLY B 1 113 ? -11.531 24.547 -0.817 1 73.94 113 GLY B N 1
ATOM 2118 C CA . GLY B 1 113 ? -12.562 23.562 -1.097 1 73.94 113 GLY B CA 1
ATOM 2119 C C . GLY B 1 113 ? -13.727 23.625 -0.125 1 73.94 113 GLY B C 1
ATOM 2120 O O . GLY B 1 113 ? -14.742 22.953 -0.324 1 73.94 113 GLY B O 1
ATOM 2121 N N . GLY B 1 114 ? -13.617 24.484 0.804 1 81.25 114 GLY B N 1
ATOM 2122 C CA . GLY B 1 114 ? -14.688 24.609 1.774 1 81.25 114 GLY B CA 1
ATOM 2123 C C . GLY B 1 114 ? -14.984 23.328 2.514 1 81.25 114 GLY B C 1
ATOM 2124 O O . GLY B 1 114 ? -14.062 22.641 2.971 1 81.25 114 GLY B O 1
ATOM 2125 N N . ALA B 1 115 ? -16.328 22.984 2.592 1 86 115 ALA B N 1
ATOM 2126 C CA . ALA B 1 115 ? -16.766 21.859 3.402 1 86 115 ALA B CA 1
ATOM 2127 C C . ALA B 1 115 ? -16.438 20.531 2.721 1 86 115 ALA B C 1
ATOM 2129 O O . ALA B 1 115 ? -16.469 19.484 3.355 1 86 115 ALA B O 1
ATOM 2130 N N . ALA B 1 116 ? -16.078 20.641 1.46 1 89.38 116 ALA B N 1
ATOM 2131 C CA . ALA B 1 116 ? -15.805 19.406 0.716 1 89.38 116 ALA B CA 1
ATOM 2132 C C . ALA B 1 116 ? -14.367 18.953 0.92 1 89.38 116 ALA B C 1
ATOM 2134 O O . ALA B 1 116 ? -14.039 17.797 0.683 1 89.38 116 ALA B O 1
ATOM 2135 N N . GLU B 1 117 ? -13.531 19.859 1.306 1 93.25 117 GLU B N 1
ATOM 2136 C CA . GLU B 1 117 ? -12.117 19.547 1.493 1 93.25 117 GLU B CA 1
ATOM 2137 C C . GLU B 1 117 ? -11.695 19.75 2.947 1 93.25 117 GLU B C 1
ATOM 2139 O O . GLU B 1 117 ? -11.758 20.859 3.473 1 93.25 117 GLU B O 1
ATOM 2144 N N . ASN B 1 118 ? -11.336 18.656 3.607 1 95.06 118 ASN B N 1
ATOM 2145 C CA . ASN B 1 118 ? -11.039 18.688 5.035 1 95.06 118 ASN B CA 1
ATOM 2146 C C . ASN B 1 118 ? -9.656 18.125 5.332 1 95.06 118 ASN B C 1
ATOM 2148 O O . ASN B 1 118 ? -9.328 17.828 6.484 1 95.06 118 ASN B O 1
ATOM 2152 N N . CYS B 1 119 ? -8.914 17.906 4.273 1 95.88 119 CYS B N 1
ATOM 2153 C CA . CYS B 1 119 ? -7.547 17.406 4.422 1 95.88 119 CYS B CA 1
ATOM 2154 C C . CYS B 1 119 ? -6.551 18.344 3.748 1 95.88 119 CYS B C 1
ATOM 2156 O O . CYS B 1 119 ? -6.938 19.203 2.961 1 95.88 119 CYS B O 1
ATOM 2158 N N . ALA B 1 120 ? -5.297 18.203 4.168 1 95.81 120 ALA B N 1
ATOM 2159 C CA . ALA B 1 120 ? -4.238 19 3.562 1 95.81 120 ALA B CA 1
ATOM 2160 C C . ALA B 1 120 ? -3.053 18.141 3.156 1 95.81 120 ALA B C 1
ATOM 2162 O O . ALA B 1 120 ? -2.732 17.156 3.834 1 95.81 120 ALA B O 1
ATOM 2163 N N . THR B 1 121 ? -2.494 18.484 2.02 1 95.62 121 THR B N 1
ATOM 2164 C CA . THR B 1 121 ? -1.309 17.797 1.521 1 95.62 121 THR B CA 1
ATOM 2165 C C . THR B 1 121 ? -0.193 18.781 1.213 1 95.62 121 THR B C 1
ATOM 2167 O O . THR B 1 121 ? -0.459 19.953 0.895 1 95.62 121 THR B O 1
ATOM 2170 N N . LEU B 1 122 ? 1.001 18.328 1.436 1 96.5 122 LEU B N 1
ATOM 2171 C CA . LEU B 1 122 ? 2.152 19.062 0.908 1 96.5 122 LEU B CA 1
ATOM 2172 C C . LEU B 1 122 ? 2.387 18.719 -0.559 1 96.5 122 LEU B C 1
ATOM 2174 O O . LEU B 1 122 ? 2.543 17.547 -0.906 1 96.5 122 LEU B O 1
ATOM 2178 N N . GLY B 1 123 ? 2.381 19.719 -1.412 1 94.75 123 GLY B N 1
ATOM 2179 C CA . GLY B 1 123 ? 2.518 19.484 -2.842 1 94.75 123 GLY B CA 1
ATOM 2180 C C . GLY B 1 123 ? 3.939 19.656 -3.34 1 94.75 123 GLY B C 1
ATOM 2181 O O . GLY B 1 123 ? 4.574 20.688 -3.078 1 94.75 123 GLY B O 1
ATOM 2182 N N . ALA B 1 124 ? 4.375 18.672 -4.055 1 91.25 124 ALA B N 1
ATOM 2183 C CA . ALA B 1 124 ? 5.715 18.766 -4.629 1 91.25 124 ALA B CA 1
ATOM 2184 C C . ALA B 1 124 ? 5.793 19.859 -5.684 1 91.25 124 ALA B C 1
ATOM 2186 O O . ALA B 1 124 ? 6.805 20.562 -5.785 1 91.25 124 ALA B O 1
ATOM 2187 N N . ASP B 1 125 ? 4.734 20.031 -6.406 1 92.06 125 ASP B N 1
ATOM 2188 C CA . ASP B 1 125 ? 4.703 20.969 -7.527 1 92.06 125 ASP B CA 1
ATOM 2189 C C . ASP B 1 125 ? 4.625 22.406 -7.039 1 92.06 125 ASP B C 1
ATOM 2191 O O . ASP B 1 125 ? 4.863 23.344 -7.809 1 92.06 125 ASP B O 1
ATOM 2195 N N . VAL B 1 126 ? 4.352 22.656 -5.812 1 94.62 126 VAL B N 1
ATOM 2196 C CA . VAL B 1 126 ? 4.203 24 -5.289 1 94.62 126 VAL B CA 1
ATOM 2197 C C . VAL B 1 126 ? 5.215 24.25 -4.176 1 94.62 126 VAL B C 1
ATOM 2199 O O . VAL B 1 126 ? 4.945 24.984 -3.23 1 94.62 126 VAL B O 1
ATOM 2202 N N . GLY B 1 127 ? 6.312 23.516 -4.164 1 93.5 127 GLY B N 1
ATOM 2203 C CA . GLY B 1 127 ? 7.395 23.734 -3.219 1 93.5 127 GLY B CA 1
ATOM 2204 C C . GLY B 1 127 ? 7.074 23.25 -1.819 1 93.5 127 GLY B C 1
ATOM 2205 O O . GLY B 1 127 ? 7.441 23.891 -0.831 1 93.5 127 GLY B O 1
ATOM 2206 N N . TRP B 1 128 ? 6.262 22.312 -1.679 1 95.88 128 TRP B N 1
ATOM 2207 C CA . TRP B 1 128 ? 5.902 21.641 -0.433 1 95.88 128 TRP B CA 1
ATOM 2208 C C . TRP B 1 128 ? 5.102 22.578 0.473 1 95.88 128 TRP B C 1
ATOM 2210 O O . TRP B 1 128 ? 5.258 22.547 1.696 1 95.88 128 TRP B O 1
ATOM 2220 N N . LYS B 1 129 ? 4.34 23.406 -0.138 1 95.81 129 LYS B N 1
ATOM 2221 C CA . LYS B 1 129 ? 3.34 24.172 0.591 1 95.81 129 LYS B CA 1
ATOM 2222 C C . LYS B 1 129 ? 2.033 23.406 0.728 1 95.81 129 LYS B C 1
ATOM 2224 O O . LYS B 1 129 ? 1.788 22.453 -0.021 1 95.81 129 LYS B O 1
ATOM 2229 N N . LEU B 1 130 ? 1.278 23.844 1.685 1 96.19 130 LEU B N 1
ATOM 2230 C CA . LEU B 1 130 ? 0.051 23.109 2.004 1 96.19 130 LEU B CA 1
ATOM 2231 C C . LEU B 1 130 ? -1.04 23.422 0.983 1 96.19 130 LEU B C 1
ATOM 2233 O O . LEU B 1 130 ? -1.177 24.562 0.536 1 96.19 130 LEU B O 1
ATOM 2237 N N . GLN B 1 131 ? -1.731 22.391 0.612 1 94.94 131 GLN B N 1
ATOM 2238 C CA . GLN B 1 131 ? -2.902 22.516 -0.248 1 94.94 131 GLN B CA 1
ATOM 2239 C C . GLN B 1 131 ? -4.113 21.812 0.366 1 94.94 131 GLN B C 1
ATOM 2241 O O . GLN B 1 131 ? -4.02 20.672 0.808 1 94.94 131 GLN B O 1
ATOM 2246 N N . ASP B 1 132 ? -5.191 22.609 0.367 1 93.12 132 ASP B N 1
ATOM 2247 C CA . ASP B 1 132 ? -6.473 22.062 0.81 1 93.12 132 ASP B CA 1
ATOM 2248 C C . ASP B 1 132 ? -6.988 21.016 -0.174 1 93.12 132 ASP B C 1
ATOM 2250 O O . ASP B 1 132 ? -7.027 21.25 -1.383 1 93.12 132 ASP B O 1
ATOM 2254 N N . ARG B 1 133 ? -7.254 19.812 0.37 1 92.94 133 ARG B N 1
ATOM 2255 C CA . ARG B 1 133 ? -7.691 18.703 -0.47 1 92.94 133 ARG B CA 1
ATOM 2256 C C . ARG B 1 133 ? -8.852 17.953 0.177 1 92.94 133 ARG B C 1
ATOM 2258 O O . ARG B 1 133 ? -9.016 17.984 1.398 1 92.94 133 ARG B O 1
ATOM 2265 N N . LYS B 1 134 ? -9.695 17.438 -0.727 1 92.12 134 LYS B N 1
ATOM 2266 C CA . LYS B 1 134 ? -10.602 16.422 -0.207 1 92.12 134 LYS B CA 1
ATOM 2267 C C . LYS B 1 134 ? -9.82 15.266 0.421 1 92.12 134 LYS B C 1
ATOM 2269 O O . LYS B 1 134 ? -8.789 14.852 -0.102 1 92.12 134 LYS B O 1
ATOM 2274 N N . CYS B 1 135 ? -10.344 14.828 1.518 1 91.12 135 CYS B N 1
ATOM 2275 C CA . CYS B 1 135 ? -9.734 13.633 2.096 1 91.12 135 CYS B CA 1
ATOM 2276 C C . CYS B 1 135 ? -9.82 12.461 1.133 1 91.12 135 CYS B C 1
ATOM 2278 O O . CYS B 1 135 ? -10.773 12.344 0.365 1 91.12 135 CYS B O 1
ATOM 2280 N N . TYR B 1 136 ? -8.773 11.656 1.202 1 82.06 136 TYR B N 1
ATOM 2281 C CA . TYR B 1 136 ? -8.672 10.539 0.278 1 82.06 136 TYR B CA 1
ATOM 2282 C C . TYR B 1 136 ? -9.531 9.367 0.748 1 82.06 136 TYR B C 1
ATOM 2284 O O . TYR B 1 136 ? -9.484 8.984 1.919 1 82.06 136 TYR B O 1
ATOM 2292 N N . ASP B 1 137 ? -10.281 8.977 -0.217 1 75.38 137 ASP B N 1
ATOM 2293 C CA . ASP B 1 137 ? -11.133 7.82 0.063 1 75.38 137 ASP B CA 1
ATOM 2294 C C . ASP B 1 137 ? -10.625 6.578 -0.663 1 75.38 137 ASP B C 1
ATOM 2296 O O . ASP B 1 137 ? -9.461 6.52 -1.065 1 75.38 137 ASP B O 1
ATOM 2300 N N . ASN B 1 138 ? -11.43 5.602 -0.72 1 62.09 138 ASN B N 1
ATOM 2301 C CA . ASN B 1 138 ? -11 4.312 -1.255 1 62.09 138 ASN B CA 1
ATOM 2302 C C . ASN B 1 138 ? -10.828 4.363 -2.77 1 62.09 138 ASN B C 1
ATOM 2304 O O . ASN B 1 138 ? -10.594 3.334 -3.406 1 62.09 138 ASN B O 1
ATOM 2308 N N . THR B 1 139 ? -10.859 5.574 -3.301 1 61.41 139 THR B N 1
ATOM 2309 C CA . THR B 1 139 ? -10.734 5.691 -4.75 1 61.41 139 THR B CA 1
ATOM 2310 C C . THR B 1 139 ? -9.406 6.344 -5.129 1 61.41 139 THR B C 1
ATOM 2312 O O . THR B 1 139 ? -9.07 6.441 -6.309 1 61.41 139 THR B O 1
ATOM 2315 N N . ALA B 1 140 ? -8.727 6.777 -4.137 1 63.38 140 ALA B N 1
ATOM 2316 C CA . ALA B 1 140 ? -7.473 7.469 -4.445 1 63.38 140 ALA B CA 1
ATOM 2317 C C . ALA B 1 140 ? -6.383 7.094 -3.447 1 63.38 140 ALA B C 1
ATOM 2319 O O . ALA B 1 140 ? -6.664 6.844 -2.271 1 63.38 140 ALA B O 1
ATOM 2320 N N . HIS B 1 141 ? -5.242 7.027 -4.023 1 66.38 141 HIS B N 1
ATOM 2321 C CA . HIS B 1 141 ? -4.043 6.766 -3.234 1 66.38 141 HIS B CA 1
ATOM 2322 C C . HIS B 1 141 ? -3.332 8.062 -2.863 1 66.38 141 HIS B C 1
ATOM 2324 O O . HIS B 1 141 ? -3.264 8.992 -3.67 1 66.38 141 HIS B O 1
ATOM 2330 N N . VAL B 1 142 ? -3.035 8.07 -1.606 1 75.12 142 VAL B N 1
ATOM 2331 C CA . VAL B 1 142 ? -2.262 9.25 -1.208 1 75.12 142 VAL B CA 1
ATOM 2332 C C . VAL B 1 142 ? -0.964 8.805 -0.535 1 75.12 142 VAL B C 1
ATOM 2334 O O . VAL B 1 142 ? -0.924 7.77 0.132 1 75.12 142 VAL B O 1
ATOM 2337 N N . ARG B 1 143 ? 0.086 9.5 -0.881 1 82.38 143 ARG B N 1
ATOM 2338 C CA . ARG B 1 143 ? 1.266 9.406 -0.026 1 82.38 143 ARG B CA 1
ATOM 2339 C C . ARG B 1 143 ? 1.034 10.109 1.307 1 82.38 143 ARG B C 1
ATOM 2341 O O . ARG B 1 143 ? 0.173 10.984 1.411 1 82.38 143 ARG B O 1
ATOM 2348 N N . PHE B 1 144 ? 1.768 9.609 2.281 1 89.88 144 PHE B N 1
ATOM 2349 C CA . PHE B 1 144 ? 1.58 10.203 3.6 1 89.88 144 PHE B CA 1
ATOM 2350 C C . PHE B 1 144 ? 2.898 10.25 4.363 1 89.88 144 PHE B C 1
ATOM 2352 O O . PHE B 1 144 ? 3.854 9.562 4.008 1 89.88 144 PHE B O 1
ATOM 2359 N N . MET B 1 145 ? 2.969 11.148 5.324 1 91.75 145 MET B N 1
ATOM 2360 C CA . MET B 1 145 ? 4.137 11.297 6.188 1 91.75 145 MET B CA 1
ATOM 2361 C C . MET B 1 145 ? 3.756 11.125 7.656 1 91.75 145 MET B C 1
ATOM 2363 O O . MET B 1 145 ? 2.73 11.648 8.102 1 91.75 145 MET B O 1
ATOM 2367 N N . CYS B 1 146 ? 4.559 10.305 8.312 1 92 146 CYS B N 1
ATOM 2368 C CA . CYS B 1 146 ? 4.371 10.055 9.734 1 92 146 CYS B CA 1
ATOM 2369 C C . CYS B 1 146 ? 5.488 10.695 10.555 1 92 146 CYS B C 1
ATOM 2371 O O . CYS B 1 146 ? 6.602 10.875 10.055 1 92 146 CYS B O 1
ATOM 2373 N N . GLU B 1 147 ? 5.184 11.055 11.789 1 94.44 147 GLU B N 1
ATOM 2374 C CA . GLU B 1 147 ? 6.191 11.383 12.789 1 94.44 147 GLU B CA 1
ATOM 2375 C C . GLU B 1 147 ? 6.023 10.523 14.039 1 94.44 147 GLU B C 1
ATOM 2377 O O . GLU B 1 147 ? 4.902 10.234 14.461 1 94.44 147 GLU B O 1
ATOM 2382 N N . VAL B 1 148 ? 7.109 10 14.469 1 91.69 148 VAL B N 1
ATOM 2383 C CA . VAL B 1 148 ? 7.168 9.211 15.695 1 91.69 148 VAL B CA 1
ATOM 2384 C C . VAL B 1 148 ? 8.07 9.906 16.719 1 91.69 148 VAL B C 1
ATOM 2386 O O . VAL B 1 148 ? 9.281 10.023 16.5 1 91.69 148 VAL B O 1
ATOM 2389 N N . GLU B 1 149 ? 7.457 10.312 17.781 1 91.25 149 GLU B N 1
ATOM 2390 C CA . GLU B 1 149 ? 8.203 11.062 18.797 1 91.25 149 GLU B CA 1
ATOM 2391 C C . GLU B 1 149 ? 8.93 10.117 19.75 1 91.25 149 GLU B C 1
ATOM 2393 O O . GLU B 1 149 ? 8.5 8.977 19.953 1 91.25 149 GLU B O 1
ATOM 2398 N N . ASN B 1 150 ? 10.008 10.641 20.312 1 84.81 150 ASN B N 1
ATOM 2399 C CA . ASN B 1 150 ? 10.812 9.93 21.297 1 84.81 150 ASN B CA 1
ATOM 2400 C C . ASN B 1 150 ? 11.234 8.547 20.797 1 84.81 150 ASN B C 1
ATOM 2402 O O . ASN B 1 150 ? 11.055 7.551 21.484 1 84.81 150 ASN B O 1
ATOM 2406 N N . ALA B 1 151 ? 11.594 8.664 19.562 1 71.25 151 ALA B N 1
ATOM 2407 C CA . ALA B 1 151 ? 12.031 7.41 18.953 1 71.25 151 ALA B CA 1
ATOM 2408 C C . ALA B 1 151 ? 13.508 7.145 19.266 1 71.25 151 ALA B C 1
ATOM 2410 O O . ALA B 1 151 ? 14.273 8.078 19.5 1 71.25 151 ALA B O 1
#

Organism: Aplysia californica (NCBI:txid6500)

Solvent-accessible surface area (backbone atoms only — not comparable to full-atom values): 15941 Å² total; per-residue (Å²): 113,65,65,48,65,44,46,65,50,59,51,44,53,70,72,50,19,44,74,47,80,52,97,43,26,36,37,34,36,44,35,78,78,33,37,14,48,68,54,46,42,50,51,18,41,70,72,64,28,29,40,33,65,59,72,40,71,67,51,43,54,50,51,51,49,50,41,59,71,60,63,57,76,56,52,27,34,41,18,42,29,22,70,89,39,80,88,47,47,19,26,62,84,51,57,87,40,67,61,82,46,77,61,57,34,80,89,48,81,58,76,66,50,59,91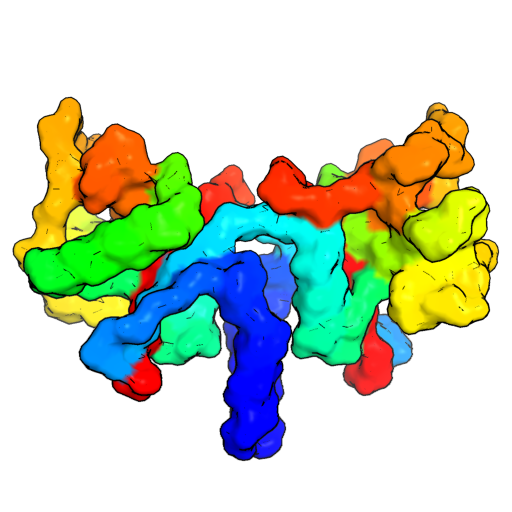,68,24,37,24,35,24,32,25,45,91,62,76,57,18,34,38,57,28,57,62,43,42,87,84,34,66,51,33,37,30,26,32,21,68,82,91,112,64,66,49,65,43,47,65,50,60,48,46,51,70,72,51,19,45,74,47,81,53,95,42,27,34,37,34,35,42,34,80,77,33,39,16,47,68,54,47,42,49,52,20,42,67,72,64,29,30,39,33,65,58,71,42,71,68,50,43,54,52,52,51,49,50,40,58,71,60,64,57,73,54,51,28,35,41,17,42,29,21,72,91,40,78,88,48,48,19,26,61,83,51,58,90,41,68,62,82,46,78,61,58,33,78,90,50,80,60,77,64,52,60,89,69,24,37,24,34,22,33,26,47,91,60,76,57,19,35,37,57,28,56,64,42,42,86,84,33,67,50,34,35,28,27,32,20,68,81,89